Protein AF-A0A928EEC7-F1 (afdb_monomer_lite)

Secondary structure (DSSP, 8-state):
--HHHHHHHHHHHHHHHHHHHHHHHHHTT--TTTTTHHHHTTSS--TT-EEEEEE--BPPSS----TT---------HHHHHHHHHHTT-EEEEE-TT-TGGGSS-EEEEETTEEEEEEEE-TT--HHHHHHHHHHHHTTT-SEEEEEES-GGGGTT--S-SEEEE--SSS--S-SB-TTSPEEEEPPBTT-EEEEEE-TT--EEEEEES--

Structure (mmCIF, N/CA/C/O backbone):
data_AF-A0A928EEC7-F1
#
_entry.id   AF-A0A928EEC7-F1
#
loop_
_atom_site.group_PDB
_atom_site.id
_atom_site.type_symbol
_atom_site.label_atom_id
_atom_site.label_alt_id
_atom_site.label_comp_id
_atom_site.label_asym_id
_atom_site.label_entity_id
_atom_site.label_seq_id
_atom_site.pdbx_PDB_ins_code
_atom_site.Cartn_x
_atom_site.Cartn_y
_atom_site.Cartn_z
_atom_site.occupancy
_atom_site.B_iso_or_equiv
_atom_site.auth_seq_id
_atom_site.auth_comp_id
_atom_site.auth_asym_id
_atom_site.auth_atom_id
_atom_site.pdbx_PDB_model_num
ATOM 1 N N . MET A 1 1 ? -18.275 50.044 33.103 1.00 56.88 1 MET A N 1
ATOM 2 C CA . MET A 1 1 ? -18.357 48.596 32.795 1.00 56.88 1 MET A CA 1
ATOM 3 C C . MET A 1 1 ? -18.051 47.824 34.069 1.00 56.88 1 MET A C 1
ATOM 5 O O . MET A 1 1 ? -17.033 48.114 34.681 1.00 56.88 1 MET A O 1
ATOM 9 N N . SER A 1 2 ? -18.936 46.926 34.518 1.00 72.75 2 SER A N 1
ATOM 10 C CA . SER A 1 2 ? -18.685 46.106 35.714 1.00 72.75 2 SER A CA 1
A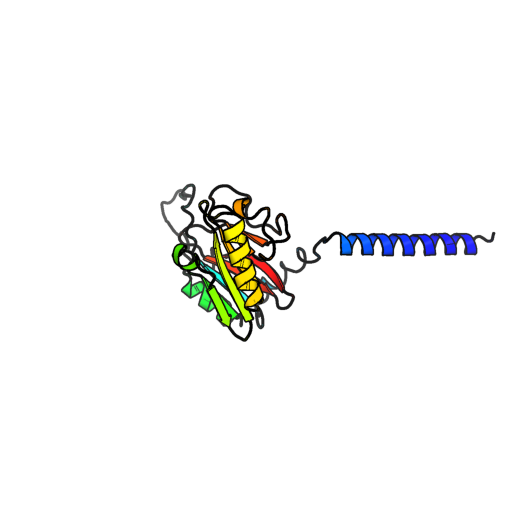TOM 11 C C . SER A 1 2 ? -17.645 45.020 35.415 1.00 72.75 2 SER A C 1
ATOM 13 O O . SER A 1 2 ? -17.548 44.547 34.281 1.00 72.75 2 SER A O 1
ATOM 15 N N . ARG A 1 3 ? -16.862 44.627 36.428 1.00 72.50 3 ARG A N 1
ATOM 16 C CA . ARG A 1 3 ? -15.811 43.594 36.326 1.00 72.50 3 ARG A CA 1
ATOM 17 C C . ARG A 1 3 ? -16.324 42.275 35.726 1.00 72.50 3 ARG A C 1
ATOM 19 O O . ARG A 1 3 ? -15.617 41.642 34.953 1.00 72.50 3 ARG A O 1
ATOM 26 N N . GLU A 1 4 ? -17.577 41.923 35.999 1.00 75.00 4 GLU A N 1
ATOM 27 C CA . GLU A 1 4 ? -18.255 40.737 35.456 1.00 75.00 4 GLU A CA 1
ATOM 28 C C . GLU A 1 4 ? -18.444 40.799 33.937 1.00 75.00 4 GLU A C 1
ATOM 30 O O . GLU A 1 4 ? -18.257 39.802 33.247 1.00 75.00 4 GLU A O 1
ATOM 35 N N . ARG A 1 5 ? -18.748 41.980 33.384 1.00 71.62 5 ARG A N 1
ATOM 36 C CA . ARG A 1 5 ? -18.904 42.155 31.931 1.00 71.62 5 ARG A CA 1
ATOM 37 C C . ARG A 1 5 ? -17.568 42.039 31.204 1.00 71.62 5 ARG A C 1
ATOM 39 O O . ARG A 1 5 ? -17.530 41.534 30.092 1.00 71.62 5 ARG A O 1
ATOM 46 N N . ILE A 1 6 ? -16.479 42.474 31.840 1.00 81.38 6 ILE A N 1
ATOM 47 C CA . ILE A 1 6 ? -15.122 42.336 31.295 1.00 81.38 6 ILE A CA 1
ATOM 48 C C . ILE A 1 6 ? -14.710 40.858 31.288 1.00 81.38 6 ILE A C 1
ATOM 50 O O . ILE A 1 6 ? -14.234 40.367 30.269 1.00 81.38 6 ILE A O 1
ATOM 54 N N . ALA A 1 7 ? -14.963 40.129 32.381 1.00 80.50 7 ALA A N 1
ATOM 55 C CA . ALA A 1 7 ? -14.685 38.695 32.457 1.00 80.50 7 ALA A CA 1
ATOM 56 C C . ALA A 1 7 ? -15.479 37.891 31.414 1.00 80.50 7 ALA A C 1
ATOM 58 O O . ALA A 1 7 ? -14.914 37.021 30.755 1.00 80.50 7 ALA A O 1
ATOM 59 N N . LEU A 1 8 ? -16.758 38.227 31.211 1.00 84.56 8 LEU A N 1
ATOM 60 C CA . LEU A 1 8 ? -17.607 37.577 30.212 1.00 84.56 8 LEU A CA 1
ATOM 61 C C . LEU A 1 8 ? -17.073 37.776 28.783 1.00 84.56 8 LEU A C 1
ATOM 63 O O . LEU A 1 8 ? -17.030 36.830 28.001 1.00 84.56 8 LEU A O 1
ATOM 67 N N . VAL A 1 9 ? -16.631 38.995 28.454 1.00 86.94 9 VAL A N 1
ATOM 68 C CA . VAL A 1 9 ? -16.067 39.313 27.131 1.00 86.94 9 VAL A CA 1
ATOM 69 C C . VAL A 1 9 ? -14.752 38.570 26.898 1.00 86.94 9 VAL A C 1
ATOM 71 O O . VAL A 1 9 ? -14.553 38.017 25.819 1.00 86.94 9 VAL A O 1
ATOM 74 N N . ILE A 1 10 ? -13.881 38.499 27.909 1.00 85.88 10 ILE A N 1
ATOM 75 C CA . ILE A 1 10 ? -12.613 37.759 27.818 1.00 85.88 10 ILE A CA 1
ATOM 76 C C . ILE A 1 10 ? -12.877 36.258 27.646 1.00 85.88 10 ILE A C 1
ATOM 78 O O . ILE A 1 10 ? -12.268 35.623 26.791 1.00 85.88 10 ILE A O 1
ATOM 82 N N . PHE A 1 11 ? -13.815 35.692 28.407 1.00 86.81 11 PHE A N 1
ATOM 83 C CA . PHE A 1 11 ? -14.164 34.275 28.313 1.00 86.81 11 PHE A CA 1
ATOM 84 C C . PHE A 1 11 ? -14.741 33.909 26.938 1.00 86.81 11 PHE A C 1
ATOM 86 O O . PHE A 1 11 ? -14.315 32.928 26.329 1.00 86.81 11 PHE A O 1
ATOM 93 N N . ALA A 1 12 ? -15.646 34.736 26.405 1.00 87.00 12 ALA A N 1
ATOM 94 C CA . ALA A 1 12 ? -16.192 34.548 25.064 1.00 87.00 12 ALA A CA 1
ATOM 95 C C . ALA A 1 12 ? -15.103 34.658 23.981 1.00 87.00 12 ALA A C 1
ATOM 97 O O . ALA A 1 12 ? -15.070 33.840 23.064 1.00 87.00 12 ALA A O 1
ATOM 98 N N . ALA A 1 13 ? -14.173 35.611 24.114 1.00 86.50 13 ALA A N 1
ATOM 99 C CA . ALA A 1 13 ? -13.039 35.739 23.201 1.00 86.50 13 ALA A CA 1
ATOM 100 C C . ALA A 1 13 ? -12.118 34.506 23.246 1.00 86.50 13 ALA A C 1
ATOM 102 O O . ALA A 1 13 ? -11.704 34.020 22.195 1.00 86.50 13 ALA A O 1
ATOM 103 N N . CYS A 1 14 ? -11.855 33.948 24.433 1.00 86.38 14 CYS A N 1
ATOM 104 C CA . CYS A 1 14 ? -11.084 32.711 24.574 1.00 86.38 14 CYS A CA 1
ATOM 105 C C . CYS A 1 14 ? -11.770 31.519 23.895 1.00 86.38 14 CYS A C 1
ATOM 107 O O . CYS A 1 14 ? -11.098 30.766 23.197 1.00 86.38 14 CYS A O 1
ATOM 109 N N . ILE A 1 15 ? -13.093 31.367 24.039 1.00 88.75 15 ILE A N 1
ATOM 110 C CA . ILE A 1 15 ? -13.844 30.295 23.363 1.00 88.75 15 ILE A CA 1
ATOM 111 C C . ILE A 1 15 ? -13.745 30.444 21.845 1.00 88.75 15 ILE A C 1
ATOM 113 O O . ILE A 1 15 ? -13.465 29.469 21.155 1.00 88.75 15 ILE A O 1
ATOM 117 N N . VAL A 1 16 ? -13.930 31.657 21.318 1.00 88.62 16 VAL A N 1
ATOM 118 C CA . VAL A 1 16 ? -13.842 31.904 19.872 1.00 88.62 16 VAL A CA 1
ATOM 119 C C . VAL A 1 16 ? -12.432 31.621 19.354 1.00 88.62 16 VAL A C 1
ATOM 121 O O . VAL A 1 16 ? -12.291 30.967 18.323 1.00 88.62 16 VAL A O 1
ATOM 124 N N . LEU A 1 17 ? -11.385 32.028 20.077 1.00 85.75 17 LEU A N 1
ATOM 125 C CA . LEU A 1 17 ? -10.000 31.702 19.718 1.00 85.75 17 LEU A CA 1
ATOM 126 C C . LEU A 1 17 ? -9.736 30.193 19.749 1.00 85.75 17 LEU A C 1
ATOM 128 O O . LEU A 1 17 ? -9.078 29.675 18.850 1.00 85.75 17 LEU A O 1
ATOM 132 N N . MET A 1 18 ? -10.286 29.482 20.735 1.00 83.12 18 MET A N 1
ATOM 133 C CA . MET A 1 18 ? -10.142 28.032 20.851 1.00 83.12 18 MET A CA 1
ATOM 134 C C . MET A 1 18 ? -10.864 27.305 19.710 1.00 83.12 18 MET A C 1
ATOM 136 O O . MET A 1 18 ? -10.274 26.443 19.069 1.00 83.12 18 MET A O 1
ATOM 140 N N . LEU A 1 19 ? -12.100 27.703 19.390 1.00 82.81 19 LEU A N 1
ATOM 141 C CA . LEU A 1 19 ? -12.874 27.145 18.276 1.00 82.81 19 LEU A CA 1
ATOM 142 C C . LEU A 1 19 ? -12.237 27.455 16.918 1.00 82.81 19 LEU A C 1
ATOM 144 O O . LEU A 1 19 ? -12.223 26.595 16.043 1.00 82.81 19 LEU A O 1
ATOM 148 N N . THR A 1 20 ? -11.669 28.650 16.747 1.00 80.12 20 THR A N 1
ATOM 149 C CA . THR A 1 20 ? -10.961 29.026 15.513 1.00 80.12 20 THR A CA 1
ATOM 150 C C . THR A 1 20 ? -9.652 28.250 15.382 1.00 80.12 20 THR A C 1
ATOM 152 O O . THR A 1 20 ? -9.345 27.756 14.303 1.00 80.12 20 THR A O 1
ATOM 155 N N . GLY A 1 21 ? -8.911 28.074 16.482 1.00 72.50 21 GLY A N 1
ATOM 156 C CA . GLY A 1 21 ? -7.716 27.232 16.521 1.00 72.50 21 GLY A CA 1
ATOM 157 C C . GLY A 1 21 ? -8.025 25.776 16.179 1.00 72.50 21 GLY A C 1
ATOM 158 O O . GLY A 1 21 ? -7.340 25.200 15.343 1.00 72.50 21 GLY A O 1
ATOM 159 N N . ILE A 1 22 ? -9.095 25.209 16.746 1.00 72.69 22 ILE A N 1
ATOM 160 C CA . ILE A 1 22 ? -9.564 23.851 16.426 1.00 72.69 22 ILE A CA 1
ATOM 161 C C . ILE A 1 22 ? -10.022 23.761 14.965 1.00 72.69 22 ILE A C 1
ATOM 163 O O . ILE A 1 22 ? -9.660 22.815 14.278 1.00 72.69 22 ILE A O 1
ATOM 167 N N . GLY A 1 23 ? -10.766 24.747 14.458 1.00 68.62 23 GLY A N 1
ATOM 168 C CA . GLY A 1 23 ? -11.216 24.775 13.064 1.00 68.62 23 GLY A CA 1
ATOM 169 C C . GLY A 1 23 ? -10.054 24.832 12.070 1.00 68.62 23 GLY A C 1
ATOM 170 O O . GLY A 1 23 ? -10.022 24.054 11.122 1.00 68.62 23 GLY A O 1
ATOM 171 N N . VAL A 1 24 ? -9.060 25.690 12.317 1.00 66.50 24 VAL A N 1
ATOM 172 C CA . VAL A 1 24 ? -7.832 25.749 11.505 1.00 66.50 24 VAL A CA 1
ATOM 173 C C . VAL A 1 24 ? -7.030 24.456 11.641 1.00 66.50 24 VAL A C 1
ATOM 175 O O . VAL A 1 24 ? -6.513 23.967 10.647 1.00 66.50 24 VAL A O 1
ATOM 178 N N . TYR A 1 25 ? -6.971 23.863 12.833 1.00 59.34 25 TYR A N 1
ATOM 179 C CA . TYR A 1 25 ? -6.287 22.592 13.073 1.00 59.34 25 TYR A CA 1
ATOM 180 C C . TYR A 1 25 ? -6.941 21.408 12.336 1.00 59.34 25 TYR A C 1
ATOM 182 O O . TYR A 1 25 ? -6.228 20.574 11.783 1.00 59.34 25 TYR A O 1
ATOM 190 N N . LEU A 1 26 ? -8.278 21.368 12.256 1.00 59.25 26 LEU A N 1
ATOM 191 C CA . LEU A 1 26 ? -9.031 20.358 11.501 1.00 59.25 26 LEU A CA 1
ATOM 192 C C . LEU A 1 26 ? -8.917 20.557 9.980 1.00 59.25 26 LEU A C 1
ATOM 194 O O . LEU A 1 26 ? -8.775 19.585 9.247 1.00 59.25 26 LEU A O 1
ATOM 198 N N . VAL A 1 27 ? -8.944 21.806 9.500 1.00 56.38 27 VAL A N 1
ATOM 199 C CA . VAL A 1 27 ? -8.822 22.130 8.063 1.00 56.38 27 VAL A CA 1
ATOM 200 C C . VAL A 1 27 ? -7.379 21.996 7.562 1.00 56.38 27 VAL A C 1
ATOM 202 O O . VAL A 1 27 ? -7.163 21.668 6.400 1.00 56.38 27 VAL A O 1
ATOM 205 N N . ALA A 1 28 ? -6.381 22.194 8.426 1.00 54.53 28 ALA A N 1
ATOM 206 C CA . ALA A 1 28 ? -4.963 22.041 8.095 1.00 54.53 28 ALA A CA 1
ATOM 207 C C . ALA A 1 28 ? -4.489 20.577 8.026 1.00 54.53 28 ALA A C 1
ATOM 209 O O . ALA A 1 28 ? -3.281 20.345 7.958 1.00 54.53 28 ALA A O 1
ATOM 210 N N . GLY A 1 29 ? -5.399 19.594 8.072 1.00 48.84 29 GLY A N 1
ATOM 211 C CA . GLY A 1 29 ? -5.055 18.189 7.850 1.00 48.84 29 GLY A CA 1
ATOM 212 C C . GLY A 1 29 ? -3.983 17.667 8.809 1.00 48.84 29 GLY A C 1
ATOM 213 O O . GLY A 1 29 ? -3.194 16.800 8.442 1.00 48.84 29 GLY A O 1
ATOM 214 N N . HIS A 1 30 ? -3.910 18.194 10.039 1.00 47.47 30 HIS A N 1
ATOM 215 C CA . HIS A 1 30 ? -3.111 17.556 11.082 1.00 47.47 30 HIS A CA 1
ATOM 216 C C . HIS A 1 30 ? -3.845 16.293 11.509 1.00 47.47 30 HIS A C 1
ATOM 218 O O . HIS A 1 30 ? -4.689 16.292 12.404 1.00 47.47 30 HIS A O 1
ATOM 224 N N . SER A 1 31 ? -3.550 15.232 10.766 1.00 47.28 31 SER A N 1
ATOM 225 C CA . SER A 1 31 ? -4.097 13.903 10.930 1.00 47.28 31 SER A CA 1
ATOM 226 C C . SER A 1 31 ? -4.056 13.503 12.408 1.00 47.28 31 SER A C 1
ATOM 228 O O . SER A 1 31 ? -3.002 13.270 13.000 1.00 47.28 31 SER A O 1
ATOM 230 N N . TRP A 1 32 ? -5.240 13.352 13.006 1.00 44.53 32 TRP A N 1
ATOM 231 C CA . TRP A 1 32 ? -5.475 12.681 14.296 1.00 44.53 32 TRP A CA 1
ATOM 232 C C . TRP A 1 32 ? -5.121 11.182 14.250 1.00 44.53 32 TRP A C 1
ATOM 234 O O . TRP A 1 32 ? -5.614 10.371 15.025 1.00 44.53 32 TRP A O 1
ATOM 244 N N . ASN A 1 33 ? -4.262 10.802 13.311 1.00 47.41 33 ASN A N 1
ATOM 245 C CA . ASN A 1 33 ? -4.079 9.449 12.846 1.00 47.41 33 ASN A CA 1
ATOM 246 C C . ASN A 1 33 ? -2.787 8.817 13.374 1.00 47.41 33 ASN A C 1
ATOM 248 O O . ASN A 1 33 ? -2.637 7.599 13.446 1.00 47.41 33 ASN A O 1
ATOM 252 N N . TYR A 1 34 ? -1.842 9.659 13.797 1.00 46.56 34 TYR A N 1
ATOM 253 C CA . TYR A 1 34 ? -0.509 9.208 14.187 1.00 46.56 34 TYR A CA 1
ATOM 254 C C . TYR A 1 34 ? -0.412 8.743 15.649 1.00 46.56 34 TYR A C 1
ATOM 256 O O . TYR A 1 34 ? 0.530 8.042 16.011 1.00 46.56 34 TYR A O 1
ATOM 264 N N . ALA A 1 35 ? -1.374 9.113 16.501 1.00 41.53 35 ALA A N 1
ATOM 265 C CA . ALA A 1 35 ? -1.327 8.807 17.934 1.00 41.53 35 ALA A CA 1
ATOM 266 C C . ALA A 1 35 ? -2.190 7.603 18.357 1.00 41.53 35 ALA A C 1
ATOM 268 O O . ALA A 1 35 ? -1.917 7.019 19.402 1.00 41.53 35 ALA A O 1
ATOM 269 N N . ALA A 1 36 ? -3.192 7.202 17.566 1.00 35.62 36 ALA A N 1
ATOM 270 C CA . ALA A 1 36 ? -4.061 6.065 17.900 1.00 35.62 36 ALA A CA 1
ATOM 271 C C . ALA A 1 36 ? -3.522 4.710 17.391 1.00 35.62 36 ALA A C 1
ATOM 273 O O . ALA A 1 36 ? -3.768 3.676 18.006 1.00 35.62 36 ALA A O 1
ATOM 274 N N . THR A 1 37 ? -2.723 4.707 16.319 1.00 46.31 37 THR A N 1
ATOM 275 C CA . THR A 1 37 ? -2.282 3.483 15.615 1.00 46.31 37 THR A CA 1
ATOM 276 C C . THR A 1 37 ? -1.244 2.637 16.375 1.00 46.31 37 THR A C 1
ATOM 278 O O . THR A 1 37 ? -1.036 1.477 16.041 1.00 46.31 37 THR A O 1
ATOM 281 N N . ASN A 1 38 ? -0.612 3.162 17.432 1.00 40.28 38 ASN A N 1
ATOM 282 C CA . ASN A 1 38 ? 0.384 2.414 18.220 1.00 40.28 38 ASN A CA 1
ATOM 283 C C . ASN A 1 38 ? -0.196 1.592 19.389 1.00 40.28 38 ASN A C 1
ATOM 285 O O . ASN A 1 38 ? 0.577 0.929 20.078 1.00 40.28 38 ASN A O 1
ATOM 289 N N . ILE A 1 39 ? -1.511 1.639 19.649 1.00 41.91 39 ILE A N 1
ATOM 290 C CA . ILE A 1 39 ? -2.119 0.924 20.790 1.00 41.91 39 ILE A CA 1
ATOM 291 C C . ILE A 1 39 ? -2.930 -0.311 20.376 1.00 41.91 39 ILE A C 1
ATOM 293 O O . ILE A 1 39 ? -2.967 -1.258 21.153 1.00 41.91 39 ILE A O 1
ATOM 297 N N . ASP A 1 40 ? -3.507 -0.366 19.174 1.00 44.38 40 ASP A N 1
ATOM 298 C CA . ASP A 1 40 ? -4.429 -1.467 18.834 1.00 44.38 40 ASP A CA 1
ATOM 299 C C . ASP A 1 40 ? -3.730 -2.747 18.330 1.00 44.38 40 ASP A C 1
ATOM 301 O O . ASP A 1 40 ? -4.154 -3.871 18.587 1.00 44.38 40 ASP A O 1
ATOM 305 N N . ASP A 1 41 ? -2.565 -2.603 17.698 1.00 49.19 41 ASP A N 1
ATOM 306 C CA . ASP A 1 41 ? -1.805 -3.713 17.099 1.00 49.19 41 ASP A CA 1
ATOM 307 C C . ASP A 1 41 ? -1.121 -4.630 18.149 1.00 49.19 41 ASP A C 1
ATOM 309 O O . ASP A 1 41 ? -0.558 -5.679 17.820 1.00 49.19 41 ASP A O 1
ATOM 313 N N . ALA A 1 42 ? -1.164 -4.240 19.431 1.00 46.97 42 ALA A N 1
ATOM 314 C CA . ALA A 1 42 ? -0.582 -4.978 20.552 1.00 46.97 42 ALA A CA 1
ATOM 315 C C . ALA A 1 42 ? -1.574 -5.927 21.261 1.00 46.97 42 ALA A C 1
ATOM 317 O O . ALA A 1 42 ? -1.131 -6.725 22.090 1.00 46.97 42 ALA A O 1
ATOM 318 N N . THR A 1 43 ? -2.881 -5.866 20.959 1.00 48.78 43 THR A N 1
ATOM 319 C CA . THR A 1 43 ? -3.927 -6.467 21.819 1.00 48.78 43 THR A CA 1
ATOM 320 C C . THR A 1 43 ? -4.809 -7.566 21.216 1.00 48.78 43 THR A C 1
ATOM 322 O O . THR A 1 43 ? -5.552 -8.184 21.969 1.00 48.78 43 THR A O 1
ATOM 325 N N . GLY A 1 44 ? -4.623 -7.961 19.952 1.00 59.47 44 GLY A N 1
ATOM 326 C CA . GLY A 1 44 ? -4.908 -9.352 19.554 1.00 59.47 44 GLY A CA 1
ATOM 327 C C . GLY A 1 44 ? -6.260 -9.682 18.913 1.00 59.47 44 GLY A C 1
ATOM 328 O O . GLY A 1 44 ? -6.582 -10.864 18.848 1.00 59.47 44 GLY A O 1
ATOM 329 N N . GLU A 1 45 ? -6.988 -8.713 18.365 1.00 67.12 45 GLU A N 1
ATOM 330 C CA . GLU A 1 45 ? -8.170 -8.963 17.525 1.00 67.12 45 GLU A CA 1
ATOM 331 C C . GLU A 1 45 ? -8.163 -7.938 16.380 1.00 67.12 45 GLU A C 1
ATOM 333 O O . GLU A 1 45 ? -7.974 -6.746 16.608 1.00 67.12 45 GLU A O 1
ATOM 338 N N . MET A 1 46 ? -8.220 -8.414 15.139 1.00 76.00 46 MET A N 1
ATOM 339 C CA . MET A 1 46 ? -8.101 -7.629 13.904 1.00 76.00 46 MET A CA 1
ATOM 340 C C . MET A 1 46 ? -9.314 -7.856 12.994 1.00 76.00 46 MET A C 1
ATOM 342 O O . MET A 1 46 ? -9.199 -7.749 11.772 1.00 76.00 46 MET A O 1
ATOM 346 N N . ASP A 1 47 ? -10.470 -8.180 13.568 1.00 77.38 47 ASP A N 1
ATOM 347 C CA . ASP A 1 47 ? -11.712 -8.258 12.806 1.00 77.38 47 ASP A CA 1
ATOM 348 C C . ASP A 1 47 ? -11.990 -6.921 12.102 1.00 77.38 47 ASP A C 1
ATOM 350 O O . ASP A 1 47 ? -11.678 -5.844 12.614 1.00 77.38 47 ASP A O 1
ATOM 354 N N . ASP A 1 48 ? -12.505 -7.003 10.878 1.00 80.25 48 ASP A N 1
ATOM 355 C CA . ASP A 1 48 ? -12.746 -5.886 9.954 1.00 80.25 48 ASP A CA 1
ATOM 356 C C . ASP A 1 48 ? -11.500 -5.154 9.417 1.00 80.25 48 ASP A C 1
ATOM 358 O O . ASP A 1 48 ? -11.616 -4.393 8.448 1.00 80.25 48 ASP A O 1
ATOM 362 N N . TYR A 1 49 ? -10.297 -5.423 9.937 1.00 83.19 49 TYR A N 1
ATOM 363 C CA . TYR A 1 49 ? -9.060 -4.874 9.379 1.00 83.19 49 TYR A CA 1
ATOM 364 C C . TYR A 1 49 ? -8.729 -5.496 8.025 1.00 83.19 49 TYR A C 1
ATOM 366 O O . TYR A 1 49 ? -8.786 -6.715 7.837 1.00 83.19 49 TYR A O 1
ATOM 374 N N . LYS A 1 50 ? -8.279 -4.656 7.088 1.00 88.06 50 LYS A N 1
ATOM 375 C CA . LYS A 1 50 ? -7.742 -5.111 5.801 1.00 88.06 50 LYS A CA 1
ATOM 376 C C . LYS A 1 50 ? -6.221 -5.070 5.858 1.00 88.06 50 LYS A C 1
ATOM 378 O O . LYS A 1 50 ? -5.632 -4.041 6.175 1.00 88.06 50 LYS A O 1
ATOM 383 N N . VAL A 1 51 ? -5.564 -6.185 5.557 1.00 86.56 51 VAL A N 1
ATOM 384 C CA . VAL A 1 51 ? -4.100 -6.290 5.593 1.00 86.56 51 VAL A CA 1
ATOM 385 C C . VAL A 1 51 ? -3.579 -6.659 4.218 1.00 86.56 51 VAL A C 1
ATOM 387 O O . VAL A 1 51 ? -3.898 -7.715 3.684 1.00 86.56 51 VAL A O 1
ATOM 390 N N . ILE A 1 52 ? -2.732 -5.813 3.650 1.00 89.50 52 ILE A N 1
ATOM 391 C CA . ILE A 1 52 ? -2.031 -6.068 2.397 1.00 89.50 52 ILE A CA 1
ATOM 392 C C . ILE A 1 52 ? -0.626 -6.569 2.732 1.00 89.50 52 ILE A C 1
ATOM 394 O O . ILE A 1 52 ? 0.158 -5.870 3.377 1.00 89.50 52 ILE A O 1
ATOM 398 N N . LEU A 1 53 ? -0.308 -7.785 2.296 1.00 90.19 53 LEU A N 1
ATOM 399 C CA . LEU A 1 53 ? 0.988 -8.427 2.487 1.00 90.19 53 LEU A CA 1
ATOM 400 C C . LEU A 1 53 ? 1.731 -8.556 1.164 1.00 90.19 53 LEU A C 1
ATOM 402 O O . LEU A 1 53 ? 1.150 -8.950 0.154 1.00 90.19 53 LEU A O 1
ATOM 406 N N . PHE A 1 54 ? 3.031 -8.285 1.192 1.00 88.06 54 PHE A N 1
ATOM 407 C CA . PHE A 1 54 ? 3.914 -8.501 0.050 1.00 88.06 54 PHE A CA 1
ATOM 408 C C . PHE A 1 54 ? 5.336 -8.821 0.500 1.00 88.06 54 PHE A C 1
ATOM 410 O O . PHE A 1 54 ? 5.783 -8.414 1.580 1.00 88.06 54 PHE A O 1
ATOM 417 N N . GLU A 1 55 ? 6.046 -9.578 -0.329 1.00 86.38 55 GLU A N 1
ATOM 418 C CA . GLU A 1 55 ? 7.427 -9.959 -0.057 1.00 86.38 55 GLU A CA 1
ATOM 419 C C . GLU A 1 55 ? 8.390 -8.807 -0.343 1.00 86.38 55 GLU A C 1
ATOM 421 O O . GLU A 1 55 ? 8.166 -7.955 -1.207 1.00 86.38 55 GLU A O 1
ATOM 426 N N . GLY A 1 56 ? 9.491 -8.770 0.395 1.00 83.94 56 GLY A N 1
ATOM 427 C CA . GLY A 1 56 ? 10.571 -7.852 0.096 1.00 83.94 56 GLY A CA 1
ATOM 428 C C . GLY A 1 56 ? 11.346 -8.277 -1.133 1.00 83.94 56 GLY A C 1
ATOM 429 O O . GLY A 1 56 ? 11.812 -9.409 -1.222 1.00 83.94 56 GLY A O 1
ATOM 430 N N . THR A 1 57 ? 11.521 -7.348 -2.067 1.00 82.06 57 THR A N 1
ATOM 431 C CA . THR A 1 57 ? 12.380 -7.544 -3.241 1.00 82.06 57 THR A CA 1
ATOM 432 C C . THR A 1 57 ? 13.608 -6.639 -3.219 1.00 82.06 57 THR A C 1
ATOM 434 O O . THR A 1 57 ? 14.406 -6.679 -4.154 1.00 82.06 57 THR A O 1
ATOM 437 N N . ALA A 1 58 ? 13.768 -5.782 -2.204 1.00 77.69 58 ALA A N 1
ATOM 438 C CA . ALA A 1 58 ? 14.924 -4.900 -2.126 1.00 77.69 58 ALA A CA 1
ATOM 439 C C . ALA A 1 58 ? 16.186 -5.712 -1.805 1.00 77.69 58 ALA A C 1
ATOM 441 O O . ALA A 1 58 ? 16.194 -6.580 -0.928 1.00 77.69 58 ALA A O 1
ATOM 442 N N . ILE A 1 59 ? 17.271 -5.432 -2.522 1.00 73.56 59 ILE A N 1
ATOM 443 C CA . ILE A 1 59 ? 18.559 -6.070 -2.256 1.00 73.56 59 ILE A CA 1
ATOM 444 C C . ILE A 1 59 ? 19.103 -5.482 -0.943 1.00 73.56 59 ILE A C 1
ATOM 446 O O . ILE A 1 59 ? 19.219 -4.256 -0.855 1.00 73.56 59 ILE A O 1
ATOM 450 N N . PRO A 1 60 ? 19.446 -6.307 0.065 1.00 63.19 60 PRO A N 1
ATOM 451 C CA . PRO A 1 60 ? 19.949 -5.812 1.342 1.00 63.19 60 PRO A CA 1
ATOM 452 C C . PRO A 1 60 ? 21.224 -4.988 1.138 1.00 63.19 60 PRO A C 1
ATOM 454 O O . PRO A 1 60 ? 22.222 -5.471 0.592 1.00 63.19 60 PRO A O 1
ATOM 457 N N . GLN A 1 61 ? 21.197 -3.727 1.573 1.00 54.03 61 GLN A N 1
ATOM 458 C CA . GLN A 1 61 ? 22.369 -2.857 1.545 1.00 54.03 61 GLN A CA 1
ATOM 459 C C . GLN A 1 61 ? 23.180 -3.101 2.821 1.00 54.03 61 GLN A C 1
ATOM 461 O O . GLN A 1 61 ? 22.893 -2.565 3.885 1.00 54.03 61 GLN A O 1
ATOM 466 N N . SER A 1 62 ? 24.223 -3.918 2.680 1.00 50.78 62 SER A N 1
ATOM 467 C CA . SER A 1 62 ? 25.144 -4.393 3.720 1.00 50.78 62 SER A CA 1
ATOM 468 C C . SER A 1 62 ? 24.581 -5.471 4.652 1.00 50.78 62 SER A C 1
ATOM 470 O O . SER A 1 62 ? 23.674 -5.275 5.455 1.00 50.78 62 SER A O 1
ATOM 472 N N . SER A 1 63 ? 25.198 -6.644 4.553 1.00 43.78 63 SER A N 1
ATOM 473 C CA . SER A 1 63 ? 25.088 -7.737 5.503 1.00 43.78 63 SER A CA 1
ATOM 474 C C . SER A 1 63 ? 25.447 -7.236 6.904 1.00 43.78 63 SER A C 1
ATOM 476 O O . SER A 1 63 ? 26.616 -6.954 7.171 1.00 43.78 63 SER A O 1
ATOM 478 N N . GLN A 1 64 ? 24.487 -7.174 7.828 1.00 43.06 64 GLN A N 1
ATOM 479 C CA . GLN A 1 64 ? 24.837 -7.240 9.245 1.00 43.06 64 GLN A CA 1
ATOM 480 C C . GLN A 1 64 ? 25.334 -8.660 9.520 1.00 43.06 64 GLN A C 1
ATOM 482 O O . GLN A 1 64 ? 24.558 -9.582 9.760 1.00 43.06 64 GLN A O 1
ATOM 487 N N . VAL A 1 65 ? 26.646 -8.838 9.375 1.00 42.88 65 VAL A N 1
ATOM 488 C CA . VAL A 1 65 ? 27.363 -10.023 9.833 1.00 42.88 65 VAL A CA 1
ATOM 489 C C . VAL A 1 65 ? 27.506 -9.867 11.339 1.00 42.88 65 VAL A C 1
ATOM 491 O O . VAL A 1 65 ? 28.198 -8.970 11.817 1.00 42.88 65 VAL A O 1
ATOM 494 N N . ASP A 1 66 ? 26.811 -10.708 12.088 1.00 44.94 66 ASP A N 1
ATOM 495 C CA . ASP A 1 66 ? 27.082 -10.905 13.498 1.00 44.94 66 ASP A CA 1
ATOM 496 C C . ASP A 1 66 ? 28.407 -11.670 13.665 1.00 44.94 66 ASP A C 1
ATOM 498 O O . ASP A 1 66 ? 28.733 -12.578 12.897 1.00 44.94 66 ASP A O 1
ATOM 502 N N . ASP A 1 67 ? 29.177 -11.309 14.696 1.00 50.00 67 ASP A N 1
ATOM 503 C CA . ASP A 1 67 ? 30.549 -11.766 15.004 1.00 50.00 67 ASP A CA 1
ATOM 504 C C . ASP A 1 67 ? 30.675 -13.290 15.286 1.00 50.00 67 ASP A C 1
ATOM 506 O O . ASP A 1 67 ? 31.679 -13.777 15.798 1.00 50.00 67 ASP A O 1
ATOM 510 N N . LYS A 1 68 ? 29.639 -14.083 14.977 1.00 50.03 68 LYS A N 1
ATOM 511 C CA . LYS A 1 68 ? 29.570 -15.538 15.197 1.00 50.03 68 LYS A CA 1
ATOM 512 C C . LYS A 1 68 ? 29.126 -16.353 13.979 1.00 50.03 68 LYS A C 1
ATOM 514 O O . LYS A 1 68 ? 28.911 -17.556 14.117 1.00 50.03 68 LYS A O 1
ATOM 519 N N . GLY A 1 69 ? 29.008 -15.747 12.794 1.00 43.09 69 GLY A N 1
ATOM 520 C CA . GLY A 1 69 ? 28.805 -16.487 11.541 1.00 43.09 69 GLY A CA 1
ATOM 521 C C . GLY A 1 69 ? 27.509 -17.306 11.475 1.00 43.09 69 GLY A C 1
ATOM 522 O O . GLY A 1 69 ? 27.423 -18.244 10.680 1.00 43.09 69 GLY A O 1
ATOM 523 N N . ASN A 1 70 ? 26.499 -16.971 12.283 1.00 39.31 70 ASN A N 1
ATOM 524 C CA . ASN A 1 70 ? 25.207 -17.640 12.248 1.00 39.31 70 ASN A CA 1
ATOM 525 C C . ASN A 1 70 ? 24.172 -16.713 11.613 1.00 39.31 70 ASN A C 1
ATOM 527 O O . ASN A 1 70 ? 23.525 -15.921 12.291 1.00 39.31 70 ASN A O 1
ATOM 531 N N . ARG A 1 71 ? 23.963 -16.865 10.300 1.00 44.88 71 ARG A N 1
ATOM 532 C CA . ARG A 1 71 ? 22.823 -16.261 9.598 1.00 44.88 71 ARG A CA 1
ATOM 533 C C . ARG A 1 71 ? 21.513 -16.836 10.146 1.00 44.88 71 ARG A C 1
ATOM 535 O O . ARG A 1 71 ? 20.910 -17.712 9.536 1.00 44.88 71 ARG A O 1
ATOM 542 N N . LYS A 1 72 ? 21.014 -16.290 11.252 1.00 43.34 72 LYS A N 1
ATOM 543 C CA . LYS A 1 72 ? 19.576 -16.257 11.526 1.00 43.34 72 LYS A CA 1
ATOM 544 C C . LYS A 1 72 ? 19.040 -14.892 11.115 1.00 43.34 72 LYS A C 1
ATOM 546 O O . LYS A 1 72 ? 18.528 -14.133 11.930 1.00 43.34 72 LYS A O 1
ATOM 551 N N . ALA A 1 73 ? 19.093 -14.618 9.810 1.00 48.53 73 ALA A N 1
ATOM 552 C CA . ALA A 1 73 ? 18.024 -13.826 9.222 1.00 48.53 73 ALA A CA 1
ATOM 553 C C . ALA A 1 73 ? 16.755 -14.633 9.505 1.00 48.53 73 ALA A C 1
ATOM 555 O O . ALA A 1 73 ? 16.591 -15.737 8.986 1.00 48.53 73 ALA A O 1
ATOM 556 N N . ARG A 1 74 ? 15.933 -14.178 10.452 1.00 50.72 74 ARG A N 1
ATOM 557 C CA . ARG A 1 74 ? 14.658 -14.826 10.746 1.00 50.72 74 ARG A CA 1
ATOM 558 C C . ARG A 1 74 ? 13.754 -14.529 9.556 1.00 50.72 74 ARG A C 1
ATOM 560 O O . ARG A 1 74 ? 13.034 -13.541 9.557 1.00 50.72 74 ARG A O 1
ATOM 567 N N . THR A 1 75 ? 13.899 -15.331 8.504 1.00 58.44 75 THR A N 1
ATOM 568 C CA . THR A 1 75 ? 13.118 -15.218 7.280 1.00 58.44 75 THR A CA 1
ATOM 569 C C . THR A 1 75 ? 11.670 -15.458 7.653 1.00 58.44 75 THR A C 1
ATOM 571 O O . THR A 1 75 ? 11.291 -16.565 8.038 1.00 58.44 75 THR A O 1
ATOM 574 N N . VAL A 1 76 ? 10.877 -14.396 7.608 1.00 67.50 76 VAL A N 1
ATOM 575 C CA . VAL A 1 76 ? 9.433 -14.508 7.754 1.00 67.50 76 VAL A CA 1
ATOM 576 C C . VAL A 1 76 ? 8.915 -14.892 6.383 1.00 67.50 76 VAL A C 1
ATOM 578 O O . VAL A 1 76 ? 9.076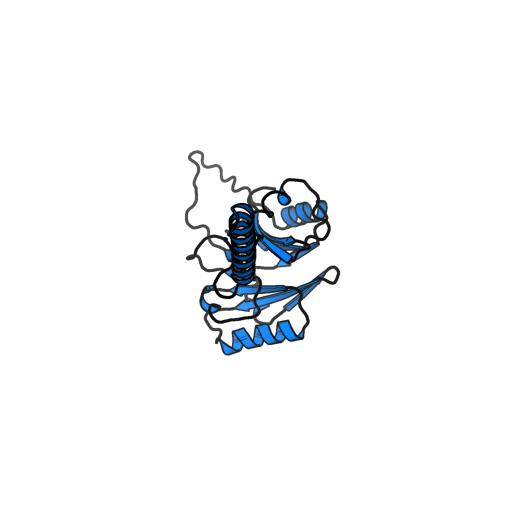 -14.134 5.432 1.00 67.50 76 VAL A O 1
ATOM 581 N N . SER A 1 77 ? 8.341 -16.086 6.262 1.00 80.62 77 SER A N 1
ATOM 582 C CA . SER A 1 77 ? 7.672 -16.458 5.022 1.00 80.62 77 SER A CA 1
ATOM 583 C C . SER A 1 77 ? 6.358 -15.691 4.903 1.00 80.62 77 SER A C 1
ATOM 585 O O . SER A 1 77 ? 5.655 -15.480 5.898 1.00 80.62 77 SER A O 1
ATOM 587 N N . LEU A 1 78 ? 5.995 -15.320 3.676 1.00 82.62 78 LEU A N 1
ATOM 588 C CA . LEU A 1 78 ? 4.699 -14.714 3.389 1.00 82.62 78 LEU A CA 1
ATOM 589 C C . LEU A 1 78 ? 3.551 -15.594 3.897 1.00 82.62 78 LEU A C 1
ATOM 591 O O . LEU A 1 78 ? 2.613 -15.093 4.504 1.00 82.62 78 LEU A O 1
ATOM 595 N N . ALA A 1 79 ? 3.676 -16.916 3.752 1.00 82.69 79 ALA A N 1
ATOM 596 C CA . ALA A 1 79 ? 2.712 -17.881 4.274 1.00 82.69 79 ALA A CA 1
ATOM 597 C C . ALA A 1 79 ? 2.516 -17.770 5.796 1.00 82.69 79 ALA A C 1
ATOM 599 O O . ALA A 1 79 ? 1.380 -17.757 6.264 1.00 82.69 79 ALA A O 1
ATOM 600 N N . ALA A 1 80 ? 3.599 -17.647 6.570 1.00 82.69 80 ALA A N 1
ATOM 601 C CA . ALA A 1 80 ? 3.498 -17.502 8.018 1.00 82.69 80 ALA A CA 1
ATOM 602 C C . ALA A 1 80 ? 2.856 -16.161 8.405 1.00 82.69 80 ALA A C 1
ATOM 604 O O . ALA A 1 80 ? 2.043 -16.116 9.328 1.00 82.69 80 ALA A O 1
ATOM 605 N N . ALA A 1 81 ? 3.166 -15.084 7.672 1.00 83.88 81 ALA A N 1
ATOM 606 C CA . ALA A 1 81 ? 2.529 -13.789 7.887 1.00 83.88 81 ALA A CA 1
ATOM 607 C C . ALA A 1 81 ? 1.026 -13.858 7.578 1.00 83.88 81 ALA A C 1
ATOM 609 O O . ALA A 1 81 ? 0.221 -13.437 8.403 1.00 83.88 81 ALA A O 1
ATOM 610 N N . ILE A 1 82 ? 0.640 -14.467 6.452 1.00 85.75 82 ILE A N 1
ATOM 611 C CA . ILE A 1 82 ? -0.767 -14.687 6.089 1.00 85.75 82 ILE A CA 1
ATOM 612 C C . ILE A 1 82 ? -1.501 -15.434 7.206 1.00 85.75 82 ILE A C 1
ATOM 614 O O . ILE A 1 82 ? -2.568 -14.983 7.616 1.00 85.75 82 ILE A O 1
ATOM 618 N N . CYS A 1 83 ? -0.942 -16.543 7.707 1.00 84.00 83 CYS A N 1
ATOM 619 C CA . CYS A 1 83 ? -1.554 -17.290 8.809 1.00 84.00 83 CYS A CA 1
ATOM 620 C C . CYS A 1 83 ? -1.717 -16.412 10.051 1.00 84.00 83 CYS A C 1
ATOM 622 O O . CYS A 1 83 ? -2.819 -16.324 10.576 1.00 84.00 83 CYS A O 1
ATOM 624 N N . SER A 1 84 ? -0.668 -15.692 10.460 1.00 83.00 84 SER A N 1
ATOM 625 C CA . SER A 1 84 ? -0.709 -14.854 11.663 1.00 83.00 84 SER A CA 1
ATOM 626 C C . SER A 1 84 ? -1.769 -13.751 11.602 1.00 83.00 84 SER A C 1
ATOM 628 O O . SER A 1 84 ? -2.436 -13.496 12.598 1.00 83.00 84 SER A O 1
ATOM 630 N N . TYR A 1 85 ? -1.949 -13.097 10.450 1.00 84.38 85 TYR A N 1
ATOM 631 C CA . TYR A 1 85 ? -2.970 -12.053 10.303 1.00 84.38 85 TYR A CA 1
ATOM 632 C C . TYR A 1 85 ? -4.382 -12.624 10.192 1.00 84.38 85 TYR A C 1
ATOM 634 O O . TYR A 1 85 ? -5.307 -12.068 10.778 1.00 84.38 85 TYR A O 1
ATOM 642 N N . ARG A 1 86 ? -4.553 -13.753 9.497 1.00 86.81 86 ARG A N 1
ATOM 643 C CA . ARG A 1 86 ? -5.862 -14.414 9.396 1.00 86.81 86 ARG A CA 1
ATOM 644 C C . ARG A 1 86 ? -6.321 -15.016 10.718 1.00 86.81 86 ARG A C 1
ATOM 646 O O . ARG A 1 86 ? -7.503 -14.952 11.017 1.00 86.81 86 ARG A O 1
ATOM 653 N N . GLU A 1 87 ? -5.410 -15.575 11.513 1.00 85.38 87 GLU A N 1
ATOM 654 C CA . GLU A 1 87 ? -5.720 -16.072 12.862 1.00 85.38 87 GLU A CA 1
ATOM 655 C C . GLU A 1 87 ? -6.209 -14.954 13.788 1.00 85.38 87 GLU A C 1
ATOM 657 O O . GLU A 1 87 ? -6.977 -15.221 14.705 1.00 85.38 87 GLU A O 1
ATOM 662 N N . LYS A 1 88 ? -5.804 -13.708 13.521 1.00 84.25 88 LYS A N 1
ATOM 663 C CA . LYS A 1 88 ? -6.290 -12.519 14.225 1.00 84.25 88 LYS A CA 1
ATOM 664 C C . LYS A 1 88 ? -7.612 -11.973 13.670 1.00 84.25 88 LYS A C 1
ATOM 666 O O . LYS A 1 88 ? -8.055 -10.954 14.170 1.00 84.25 88 LYS A O 1
ATOM 671 N N . GLY A 1 89 ? -8.215 -12.589 12.649 1.00 83.44 89 GLY A N 1
ATOM 672 C CA . GLY A 1 89 ? -9.483 -12.133 12.057 1.00 83.44 89 GLY A CA 1
ATOM 673 C C . GLY A 1 89 ? -9.348 -11.143 10.892 1.00 83.44 89 GLY A C 1
ATOM 674 O O . GLY A 1 89 ? -10.351 -10.708 10.341 1.00 83.44 89 GLY A O 1
ATOM 675 N N . ALA A 1 90 ? -8.126 -10.812 10.457 1.00 85.19 90 ALA A N 1
ATOM 676 C CA . ALA A 1 90 ? -7.936 -9.832 9.389 1.00 85.19 90 ALA A CA 1
ATOM 677 C C . ALA A 1 90 ? -8.212 -10.393 7.983 1.00 85.19 90 ALA A C 1
ATOM 679 O O . ALA A 1 90 ? -7.801 -11.511 7.632 1.00 85.19 90 ALA A O 1
ATOM 680 N N . ASP A 1 91 ? -8.763 -9.546 7.114 1.00 87.25 91 ASP A N 1
ATOM 681 C CA . ASP A 1 91 ? -8.873 -9.824 5.686 1.00 87.25 91 ASP A CA 1
ATOM 682 C C . ASP A 1 91 ? -7.554 -9.544 4.979 1.00 87.25 91 ASP A C 1
ATOM 684 O O . ASP A 1 91 ? -7.137 -8.402 4.773 1.00 87.25 91 ASP A O 1
ATOM 688 N N . VAL A 1 92 ? -6.890 -10.620 4.574 1.00 89.06 92 VAL A N 1
ATOM 689 C CA . VAL A 1 92 ? -5.564 -10.534 3.966 1.00 89.06 92 VAL A CA 1
ATOM 690 C C . VAL A 1 92 ? -5.639 -10.498 2.438 1.00 89.06 92 VAL A C 1
ATOM 692 O O . VAL A 1 92 ? -6.060 -11.476 1.805 1.00 89.06 92 VAL A O 1
ATOM 695 N N . PHE A 1 93 ? -5.132 -9.410 1.859 1.00 90.62 93 PHE A N 1
ATOM 696 C CA . PHE A 1 93 ? -4.753 -9.265 0.456 1.00 90.62 93 PHE A CA 1
ATOM 697 C C . PHE A 1 93 ? -3.266 -9.585 0.289 1.00 90.62 93 PHE A C 1
ATOM 699 O O . PHE A 1 93 ? -2.442 -9.195 1.112 1.00 90.62 93 PHE A O 1
ATOM 706 N N . VAL A 1 94 ? -2.908 -10.295 -0.777 1.00 91.25 94 VAL A N 1
ATOM 707 C CA . VAL A 1 94 ? -1.516 -10.662 -1.068 1.00 91.25 94 VAL A CA 1
ATOM 708 C C . VAL A 1 94 ? -1.143 -10.071 -2.416 1.00 91.25 94 VAL A C 1
ATOM 710 O O . VAL A 1 94 ? -1.851 -10.314 -3.393 1.00 91.25 94 VAL A O 1
ATOM 713 N N . LEU A 1 95 ? -0.056 -9.304 -2.459 1.00 90.31 95 LEU A N 1
ATOM 714 C CA . LEU A 1 95 ? 0.510 -8.771 -3.696 1.00 90.31 95 LEU A CA 1
ATOM 715 C C . LEU A 1 95 ? 1.800 -9.512 -4.032 1.00 90.31 95 LEU A C 1
ATOM 717 O O . LEU A 1 95 ? 2.627 -9.763 -3.151 1.00 90.31 95 LEU A O 1
ATOM 721 N N . ASP A 1 96 ? 1.980 -9.821 -5.313 1.00 88.50 96 ASP A N 1
ATOM 722 C CA . ASP A 1 96 ? 3.220 -10.385 -5.832 1.00 88.50 96 ASP A CA 1
ATOM 723 C C . ASP A 1 96 ? 4.174 -9.248 -6.211 1.00 88.50 96 ASP A C 1
ATOM 725 O O . ASP A 1 96 ? 4.300 -8.846 -7.361 1.00 88.50 96 ASP A O 1
ATOM 729 N N . SER A 1 97 ? 4.856 -8.684 -5.220 1.00 82.69 97 SER A N 1
ATOM 730 C CA . SER A 1 97 ? 5.831 -7.607 -5.441 1.00 82.69 97 SER A CA 1
ATOM 731 C C . SER A 1 97 ? 6.989 -7.989 -6.377 1.00 82.69 97 SER A C 1
ATOM 733 O O . SER A 1 97 ? 7.680 -7.089 -6.871 1.00 82.69 97 SER A O 1
ATOM 735 N N . ALA A 1 98 ? 7.225 -9.286 -6.620 1.00 83.19 98 ALA A N 1
ATOM 736 C CA . ALA A 1 98 ? 8.224 -9.760 -7.571 1.00 83.19 98 ALA A CA 1
ATOM 737 C C . ALA A 1 98 ? 7.721 -9.665 -9.019 1.00 83.19 98 ALA A C 1
ATOM 739 O O . ALA A 1 98 ? 8.501 -9.286 -9.899 1.00 83.19 98 ALA A O 1
ATOM 740 N N . ASP A 1 99 ? 6.431 -9.914 -9.260 1.00 88.25 99 ASP A N 1
ATOM 741 C CA . ASP A 1 99 ? 5.780 -9.735 -10.565 1.00 88.25 99 ASP A CA 1
ATOM 742 C C . ASP A 1 99 ? 5.352 -8.280 -10.817 1.00 88.25 99 ASP A C 1
ATOM 744 O O . ASP A 1 99 ? 4.191 -7.956 -11.052 1.00 88.25 99 ASP A O 1
ATOM 748 N N . PHE A 1 100 ? 6.319 -7.364 -10.778 1.00 88.44 100 PHE A N 1
ATOM 749 C CA . PHE A 1 100 ? 6.063 -5.947 -11.039 1.00 88.44 100 PHE A CA 1
ATOM 750 C C . PHE A 1 100 ? 5.430 -5.700 -12.413 1.00 88.44 100 PHE A C 1
AT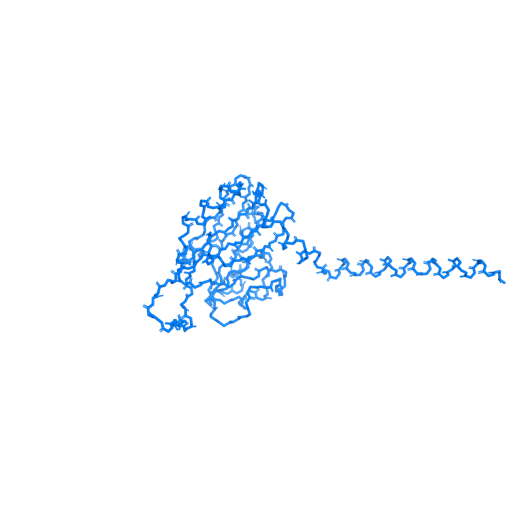OM 752 O O . PHE A 1 100 ? 4.480 -4.935 -12.511 1.00 88.44 100 PHE A O 1
ATOM 759 N N . ALA A 1 101 ? 5.923 -6.374 -13.457 1.00 88.44 101 ALA A N 1
ATOM 760 C CA . ALA A 1 101 ? 5.416 -6.216 -14.819 1.00 88.44 101 ALA A CA 1
ATOM 761 C C . ALA A 1 101 ? 3.967 -6.709 -14.969 1.00 88.44 101 ALA A C 1
ATOM 763 O O . ALA A 1 101 ? 3.223 -6.177 -15.792 1.00 88.44 101 ALA A O 1
ATOM 764 N N . GLY A 1 102 ? 3.535 -7.678 -14.153 1.00 88.81 102 GLY A N 1
ATOM 765 C CA . GLY A 1 102 ? 2.141 -8.108 -14.096 1.00 88.81 102 GLY A CA 1
ATOM 766 C C . GLY A 1 102 ? 1.172 -6.979 -13.733 1.00 88.81 102 GLY A C 1
ATOM 767 O O . GLY A 1 102 ? 0.015 -7.004 -14.160 1.00 88.81 102 GLY A O 1
ATOM 768 N N . TYR A 1 103 ? 1.633 -5.952 -13.014 1.00 91.44 103 TYR A N 1
ATOM 769 C CA . TYR A 1 103 ? 0.819 -4.804 -12.608 1.00 91.44 103 TYR A CA 1
ATOM 770 C C . TYR A 1 103 ? 0.877 -3.611 -13.572 1.00 91.44 103 TYR A C 1
ATOM 772 O O . TYR A 1 103 ? 0.252 -2.592 -13.281 1.00 91.44 103 TYR A O 1
ATOM 780 N N . ASP A 1 104 ? 1.546 -3.728 -14.727 1.00 88.38 104 ASP A N 1
ATOM 781 C CA . ASP A 1 104 ? 1.605 -2.665 -15.754 1.00 88.38 104 ASP A CA 1
ATOM 782 C C . ASP A 1 104 ? 0.195 -2.237 -16.195 1.00 88.38 104 ASP A C 1
ATOM 784 O O . ASP A 1 104 ? -0.102 -1.075 -16.470 1.00 88.38 104 ASP A O 1
ATOM 788 N N . HIS A 1 105 ? -0.732 -3.193 -16.161 1.00 87.62 105 HIS A N 1
ATOM 789 C CA . HIS A 1 105 ? -2.148 -2.941 -16.350 1.00 87.62 105 HIS A CA 1
ATOM 790 C C . HIS A 1 105 ? -2.866 -2.904 -14.997 1.00 87.62 105 HIS A C 1
ATOM 792 O O . HIS A 1 105 ? -2.742 -3.858 -14.227 1.00 87.62 105 HIS A O 1
ATOM 798 N N . PRO A 1 106 ? -3.700 -1.880 -14.722 1.00 89.69 106 PRO A N 1
ATOM 799 C CA . PRO A 1 106 ? -4.405 -1.785 -13.452 1.00 89.69 106 PRO A CA 1
ATOM 800 C C . PRO A 1 106 ? -5.289 -3.003 -13.164 1.00 89.69 106 PRO A C 1
ATOM 802 O O . PRO A 1 106 ? -6.239 -3.313 -13.904 1.00 89.69 106 PRO A O 1
ATOM 805 N N . GLN A 1 107 ? -5.003 -3.659 -12.046 1.00 91.62 107 GLN A N 1
ATOM 806 C CA . GLN A 1 107 ? -5.730 -4.820 -11.551 1.00 91.62 107 GLN A CA 1
ATOM 807 C C . GLN A 1 107 ? -6.605 -4.430 -10.366 1.00 91.62 107 GLN A C 1
ATOM 809 O O . GLN A 1 107 ? -6.292 -3.499 -9.630 1.00 91.62 107 GLN A O 1
ATOM 814 N N . VAL A 1 108 ? -7.719 -5.137 -10.182 1.00 91.12 108 VAL A N 1
ATOM 815 C CA . VAL A 1 108 ? -8.588 -4.946 -9.020 1.00 91.12 108 VAL A CA 1
ATOM 816 C C . VAL A 1 108 ? -8.741 -6.274 -8.309 1.00 91.12 108 VAL A C 1
ATOM 818 O O . VAL A 1 108 ? -9.153 -7.258 -8.923 1.00 91.12 108 VAL A O 1
ATOM 821 N N . PHE A 1 109 ? -8.431 -6.280 -7.020 1.00 89.69 109 PHE A N 1
ATOM 822 C CA . PHE A 1 109 ? -8.640 -7.420 -6.143 1.00 89.69 109 PHE A CA 1
ATOM 823 C C . PHE A 1 109 ? -9.793 -7.106 -5.209 1.00 89.69 109 PHE A C 1
ATOM 825 O O . PHE A 1 109 ? -9.847 -6.029 -4.628 1.00 89.69 109 PHE A O 1
ATOM 832 N N . GLU A 1 110 ? -10.707 -8.049 -5.052 1.00 88.12 110 GLU A N 1
ATOM 833 C CA . GLU A 1 110 ? -11.876 -7.898 -4.197 1.00 88.12 110 GLU A CA 1
ATOM 834 C C . GLU A 1 110 ? -11.884 -9.006 -3.151 1.00 88.12 110 GLU A C 1
ATOM 836 O O . GLU A 1 110 ? -11.722 -10.184 -3.488 1.00 88.12 110 GLU A O 1
ATOM 841 N N . ARG A 1 111 ? -12.064 -8.624 -1.886 1.00 84.62 111 ARG A N 1
ATOM 842 C CA . ARG A 1 111 ? -12.344 -9.541 -0.780 1.00 84.62 111 ARG A CA 1
ATOM 843 C C . ARG A 1 111 ? -13.304 -8.899 0.196 1.00 84.62 111 ARG A C 1
ATOM 845 O O . ARG A 1 111 ? -13.111 -7.751 0.573 1.00 84.62 111 ARG A O 1
ATOM 852 N N . ASP A 1 112 ? -14.320 -9.664 0.573 1.00 84.69 112 ASP A N 1
ATOM 853 C CA . ASP A 1 112 ? -15.361 -9.245 1.513 1.00 84.69 112 ASP A CA 1
ATOM 854 C C . ASP A 1 112 ? -15.976 -7.872 1.169 1.00 84.69 112 ASP A C 1
ATOM 856 O O . ASP A 1 112 ? -16.115 -6.980 1.996 1.00 84.69 112 ASP A O 1
ATOM 860 N N . GLY A 1 113 ? -16.254 -7.650 -0.122 1.00 82.81 113 GLY A N 1
ATOM 861 C CA . GLY A 1 113 ? -16.782 -6.379 -0.631 1.00 82.81 113 GLY A CA 1
ATOM 862 C C . GLY A 1 113 ? -15.784 -5.212 -0.658 1.00 82.81 113 GLY A C 1
ATOM 863 O O . GLY A 1 113 ? -16.105 -4.171 -1.228 1.00 82.81 113 GLY A O 1
ATOM 864 N N . TYR A 1 114 ? -14.574 -5.380 -0.115 1.00 85.81 114 TYR A N 1
ATOM 865 C CA . TYR A 1 114 ? -13.494 -4.398 -0.176 1.00 85.81 114 TYR A CA 1
ATOM 866 C C . TYR A 1 114 ? -12.624 -4.620 -1.419 1.00 85.81 114 TYR A C 1
ATOM 868 O O . TYR A 1 114 ? -12.126 -5.722 -1.670 1.00 85.81 114 TYR A O 1
ATOM 876 N N . ARG A 1 115 ? -12.437 -3.567 -2.215 1.00 87.50 115 ARG A N 1
ATOM 877 C CA . ARG A 1 115 ? -11.807 -3.609 -3.538 1.00 87.50 115 ARG A CA 1
ATOM 878 C C . ARG A 1 115 ? -10.534 -2.779 -3.539 1.00 87.50 115 ARG A C 1
ATOM 880 O O . ARG A 1 115 ? -10.593 -1.567 -3.375 1.00 87.50 115 ARG A O 1
ATOM 887 N N . ILE A 1 116 ? -9.393 -3.410 -3.777 1.00 91.00 116 ILE A N 1
ATOM 888 C CA . ILE A 1 116 ? -8.111 -2.720 -3.931 1.00 91.00 116 ILE A CA 1
ATOM 889 C C . ILE A 1 116 ? -7.717 -2.657 -5.406 1.00 91.00 116 ILE A C 1
ATOM 891 O O . ILE A 1 116 ? -7.740 -3.668 -6.110 1.00 91.00 116 ILE A O 1
ATOM 895 N N . GLY A 1 117 ? -7.371 -1.467 -5.883 1.00 91.31 117 GLY A N 1
ATOM 896 C CA . GLY A 1 117 ? -6.769 -1.244 -7.192 1.00 91.31 117 GLY A CA 1
ATOM 897 C C . GLY A 1 117 ? -5.253 -1.278 -7.082 1.00 91.31 117 GLY A C 1
ATOM 898 O O . GLY A 1 117 ? -4.703 -0.623 -6.205 1.00 91.31 117 GLY A O 1
ATOM 899 N N . VAL A 1 118 ? -4.571 -2.019 -7.950 1.00 94.50 118 VAL A N 1
ATOM 900 C CA . VAL A 1 118 ? -3.106 -2.121 -7.944 1.00 94.50 118 VAL A CA 1
ATOM 901 C C . VAL A 1 118 ? -2.568 -1.854 -9.339 1.00 94.50 118 VAL A C 1
ATOM 903 O O . VAL A 1 118 ? -3.071 -2.415 -10.314 1.00 94.50 118 VAL A O 1
ATOM 906 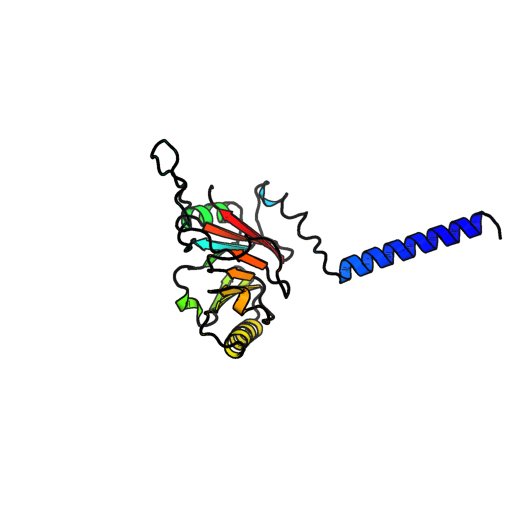N N . VAL A 1 119 ? -1.546 -1.010 -9.429 1.00 94.44 119 VAL A N 1
ATOM 907 C CA . VAL A 1 119 ? -0.837 -0.705 -10.676 1.00 94.44 119 VAL A CA 1
ATOM 908 C C . VAL A 1 119 ? 0.659 -0.538 -10.412 1.00 94.44 119 VAL A C 1
ATOM 910 O O . VAL A 1 119 ? 1.048 -0.024 -9.362 1.00 94.44 119 VAL A O 1
ATOM 913 N N . SER A 1 120 ? 1.504 -0.973 -11.342 1.00 93.69 120 SER A N 1
ATOM 914 C CA . SER A 1 120 ? 2.930 -0.654 -11.336 1.00 93.69 120 SER A CA 1
ATOM 915 C C . SER A 1 120 ? 3.206 0.592 -12.160 1.00 93.69 120 SER A C 1
ATOM 917 O O . SER A 1 120 ? 2.650 0.736 -13.243 1.00 93.69 120 SER A O 1
ATOM 919 N N . ILE A 1 121 ? 4.099 1.443 -11.669 1.00 92.88 121 ILE A N 1
ATOM 920 C CA . ILE A 1 121 ? 4.561 2.649 -12.351 1.00 92.88 121 ILE A CA 1
ATOM 921 C C . ILE A 1 121 ? 6.081 2.578 -12.480 1.00 92.88 121 ILE A C 1
ATOM 923 O O . ILE A 1 121 ? 6.788 2.522 -11.467 1.00 92.88 121 ILE A O 1
ATOM 927 N N . ASP A 1 122 ? 6.585 2.573 -13.708 1.00 90.94 122 ASP A N 1
ATOM 928 C CA . ASP A 1 122 ? 8.016 2.578 -14.006 1.00 90.94 122 ASP A CA 1
ATOM 929 C C . ASP A 1 122 ? 8.500 3.947 -14.522 1.00 90.94 122 ASP A C 1
ATOM 931 O O . ASP A 1 122 ? 7.715 4.824 -14.873 1.00 90.94 122 ASP A O 1
ATOM 935 N N . GLY A 1 123 ? 9.816 4.156 -14.594 1.00 85.50 123 GLY A N 1
ATOM 936 C CA . GLY A 1 123 ? 10.427 5.397 -15.071 1.00 85.50 123 GLY A CA 1
ATOM 937 C C . GLY A 1 123 ? 10.185 5.676 -16.556 1.00 85.50 123 GLY A C 1
ATOM 938 O O . GLY A 1 123 ? 10.393 6.804 -17.001 1.00 85.50 123 GLY A O 1
ATOM 939 N N . GLU A 1 124 ? 9.737 4.676 -17.319 1.00 86.75 124 GLU A N 1
ATOM 940 C CA . GLU A 1 124 ? 9.307 4.838 -18.713 1.00 86.75 124 GLU A CA 1
ATOM 941 C C . GLU A 1 124 ? 7.869 5.380 -18.827 1.00 86.75 124 GLU A C 1
ATOM 943 O O . GLU A 1 124 ? 7.469 5.859 -19.896 1.00 86.75 124 GLU A O 1
ATOM 948 N N . ASP A 1 125 ? 7.097 5.376 -17.733 1.00 86.56 125 ASP A N 1
ATOM 949 C CA . ASP A 1 125 ? 5.723 5.857 -17.738 1.00 86.56 125 ASP A CA 1
ATOM 950 C C . ASP A 1 125 ? 5.639 7.377 -17.836 1.00 86.56 125 ASP A C 1
ATOM 952 O O . ASP A 1 125 ? 6.177 8.152 -17.042 1.00 86.56 125 ASP A O 1
ATOM 956 N N . THR A 1 126 ? 4.860 7.837 -18.811 1.00 87.00 126 THR A N 1
ATOM 957 C CA . THR A 1 126 ? 4.529 9.258 -18.921 1.00 87.00 126 THR A CA 1
ATOM 958 C C . THR A 1 126 ? 3.480 9.643 -17.881 1.00 87.00 126 THR A C 1
ATOM 960 O O . THR A 1 126 ? 2.559 8.876 -17.619 1.00 87.00 126 THR A O 1
ATOM 963 N N . ALA A 1 127 ? 3.507 10.884 -17.383 1.00 84.75 127 ALA A N 1
ATOM 964 C CA . ALA A 1 127 ? 2.490 11.394 -16.449 1.00 84.75 127 ALA A CA 1
ATOM 965 C C . ALA A 1 127 ? 1.038 11.180 -16.934 1.00 84.75 127 ALA A C 1
ATOM 967 O O . ALA A 1 127 ? 0.132 10.968 -16.135 1.00 84.75 127 ALA A O 1
ATOM 968 N N . LYS A 1 128 ? 0.815 11.189 -18.257 1.00 86.31 128 LYS A N 1
ATOM 969 C CA . LYS A 1 128 ? -0.490 10.888 -18.860 1.00 86.31 128 LYS A CA 1
ATOM 970 C C . LYS A 1 128 ? -0.872 9.411 -18.723 1.00 86.31 128 LYS A C 1
ATOM 972 O O . LYS A 1 128 ? -2.043 9.119 -18.497 1.00 86.31 128 LYS A O 1
ATOM 977 N N . HIS A 1 129 ? 0.084 8.498 -18.895 1.00 87.25 129 HIS A N 1
ATOM 978 C CA . HIS A 1 129 ? -0.145 7.069 -18.687 1.00 87.25 129 HIS A CA 1
ATOM 979 C C . HIS A 1 129 ? -0.462 6.784 -17.218 1.00 87.25 129 HIS A C 1
ATOM 981 O O . HIS A 1 129 ? -1.492 6.179 -16.934 1.00 87.25 129 HIS A O 1
ATOM 987 N N . ILE A 1 130 ? 0.344 7.351 -16.314 1.00 88.31 130 ILE A N 1
ATOM 988 C CA . ILE A 1 130 ? 0.156 7.278 -14.862 1.00 88.31 130 ILE A CA 1
ATOM 989 C C . ILE A 1 130 ? -1.268 7.720 -14.491 1.00 88.31 130 ILE A C 1
ATOM 991 O O . ILE A 1 130 ? -2.038 6.923 -13.959 1.00 88.31 130 ILE A O 1
ATOM 995 N N . GLN A 1 131 ? -1.672 8.942 -14.860 1.00 86.81 131 GLN A N 1
ATOM 996 C CA . GLN A 1 131 ? -3.015 9.442 -14.547 1.00 86.81 131 GLN A CA 1
ATOM 997 C C . GLN A 1 131 ? -4.121 8.581 -15.173 1.00 86.81 131 GLN A C 1
ATOM 999 O O . GLN A 1 131 ? -5.098 8.253 -14.507 1.00 86.81 131 GLN A O 1
ATOM 1004 N N . SER A 1 132 ? -3.959 8.145 -16.429 1.00 86.94 132 SER A N 1
ATOM 1005 C CA . SER A 1 132 ? -4.954 7.290 -17.087 1.00 86.94 132 SER A CA 1
ATOM 1006 C C . SER A 1 132 ? -5.145 5.951 -16.370 1.00 86.94 132 SER A C 1
ATOM 1008 O O . SER A 1 132 ? -6.258 5.420 -16.373 1.00 86.94 132 SER A O 1
ATOM 1010 N N . SER A 1 133 ? -4.091 5.394 -15.776 1.00 87.75 133 SER A N 1
ATOM 1011 C CA . SER A 1 133 ? -4.176 4.177 -14.972 1.00 87.75 133 SER A CA 1
ATOM 1012 C C . SER A 1 133 ? -4.993 4.389 -13.699 1.00 87.75 133 SER A C 1
ATOM 1014 O O . SER A 1 133 ? -5.854 3.562 -13.392 1.00 87.75 133 SER A O 1
ATOM 1016 N N . PHE A 1 134 ? -4.816 5.524 -13.022 1.00 85.94 134 PHE A N 1
ATOM 1017 C CA . PHE A 1 134 ? -5.615 5.881 -11.846 1.00 85.94 134 PHE A CA 1
ATOM 1018 C C . PHE A 1 134 ? -7.068 6.209 -12.193 1.00 85.94 134 PHE A C 1
ATOM 1020 O O . PHE A 1 134 ? -7.974 5.723 -11.521 1.00 85.94 134 PHE A O 1
ATOM 1027 N N . ASP A 1 135 ? -7.327 6.896 -13.305 1.00 85.50 135 ASP A N 1
ATOM 1028 C CA . ASP A 1 135 ? -8.693 7.144 -13.783 1.00 85.50 135 ASP A CA 1
ATOM 1029 C C . ASP A 1 135 ? -9.427 5.818 -14.089 1.00 85.50 135 ASP A C 1
ATOM 1031 O O . ASP A 1 135 ? -10.604 5.632 -13.755 1.00 85.50 135 ASP A O 1
ATOM 1035 N N . LYS A 1 136 ? -8.723 4.840 -14.682 1.00 85.75 136 LYS A N 1
ATOM 1036 C CA . LYS A 1 136 ? -9.255 3.484 -14.915 1.00 85.75 136 LYS A CA 1
ATOM 1037 C C . LYS A 1 136 ? -9.560 2.743 -13.611 1.00 85.75 136 LYS A C 1
ATOM 1039 O O . LYS A 1 136 ? -10.499 1.951 -13.595 1.00 85.75 136 LYS A O 1
ATOM 1044 N N . LEU A 1 137 ? -8.798 2.964 -12.541 1.00 83.69 137 LEU A N 1
ATOM 1045 C CA . LEU A 1 137 ? -9.099 2.397 -11.221 1.00 83.69 137 LEU A CA 1
ATOM 1046 C C . LEU A 1 137 ? -10.276 3.120 -10.558 1.00 83.69 137 LEU A C 1
ATOM 1048 O O . LEU A 1 137 ? -11.189 2.458 -10.067 1.00 83.69 137 LEU A O 1
ATOM 1052 N N . GLY A 1 138 ? -10.330 4.451 -10.643 1.00 78.69 138 GLY A N 1
ATOM 1053 C CA . GLY A 1 138 ? -11.428 5.261 -10.108 1.00 78.69 138 GLY A CA 1
ATOM 1054 C C . GLY A 1 138 ? -12.784 4.895 -10.719 1.00 78.69 138 GLY A C 1
ATOM 1055 O O . GLY A 1 138 ? -13.763 4.693 -10.003 1.00 78.69 138 GLY A O 1
ATOM 1056 N N . THR A 1 139 ? -12.840 4.681 -12.038 1.00 77.31 139 THR A N 1
ATOM 1057 C CA . THR A 1 139 ? -14.070 4.216 -12.720 1.00 77.31 139 THR A CA 1
ATOM 1058 C C . THR A 1 139 ? -14.524 2.819 -12.295 1.00 77.31 139 THR A C 1
ATOM 1060 O O . THR A 1 139 ? -15.686 2.461 -12.497 1.00 77.31 139 THR A O 1
ATOM 1063 N N . ARG A 1 140 ? -13.638 2.023 -11.689 1.00 80.88 140 ARG A N 1
ATOM 1064 C CA . ARG A 1 140 ? -13.961 0.682 -11.204 1.00 80.88 140 ARG A CA 1
ATOM 1065 C C . ARG A 1 140 ? -14.525 0.677 -9.788 1.00 80.88 140 ARG A C 1
ATOM 1067 O O . ARG A 1 140 ? -14.907 -0.409 -9.382 1.00 80.88 140 ARG A O 1
ATOM 1074 N N . GLN A 1 141 ? -14.641 1.808 -9.082 1.00 80.12 141 GLN A N 1
ATOM 1075 C CA . GLN A 1 141 ? -15.102 1.868 -7.680 1.00 80.12 141 GLN A CA 1
ATOM 1076 C C . GLN A 1 141 ? -14.232 0.992 -6.764 1.00 80.12 141 GLN A C 1
ATOM 1078 O O . GLN A 1 141 ? -14.691 0.006 -6.186 1.00 80.12 141 GLN A O 1
ATOM 1083 N N . VAL A 1 142 ? -12.936 1.292 -6.717 1.00 86.19 142 VAL A N 1
ATOM 1084 C CA . VAL A 1 142 ? -12.026 0.704 -5.726 1.00 86.19 142 VAL A CA 1
ATOM 1085 C C . VAL A 1 142 ? -12.129 1.479 -4.410 1.00 86.19 142 VAL A C 1
ATOM 1087 O O . VAL A 1 142 ? -12.363 2.684 -4.429 1.00 86.19 142 VAL A O 1
ATOM 1090 N N . ASN A 1 143 ? -11.981 0.787 -3.283 1.00 84.56 143 ASN A N 1
ATOM 1091 C CA . ASN A 1 143 ? -11.943 1.373 -1.943 1.00 84.56 143 ASN A CA 1
ATOM 1092 C C . ASN A 1 143 ? -10.562 1.940 -1.599 1.00 84.56 143 ASN A C 1
ATOM 1094 O O . ASN A 1 143 ? -10.478 2.900 -0.849 1.00 84.56 143 ASN A O 1
ATOM 1098 N N . ALA A 1 144 ? -9.495 1.344 -2.137 1.00 86.06 144 ALA A N 1
ATOM 1099 C CA . ALA A 1 144 ? -8.133 1.842 -1.984 1.00 86.06 144 ALA A CA 1
ATOM 1100 C C . ALA A 1 144 ? -7.310 1.578 -3.246 1.00 86.06 144 ALA A C 1
ATOM 1102 O O . ALA A 1 144 ? -7.483 0.560 -3.924 1.00 86.06 144 ALA A O 1
ATOM 1103 N N . THR A 1 145 ? -6.381 2.477 -3.531 1.00 89.06 145 THR A N 1
ATOM 1104 C CA . THR A 1 145 ? -5.508 2.448 -4.700 1.00 89.06 145 THR A CA 1
ATOM 1105 C C . THR A 1 145 ? -4.051 2.353 -4.266 1.00 89.06 145 THR A C 1
ATOM 1107 O O . THR A 1 145 ? -3.535 3.198 -3.533 1.00 89.06 145 THR A O 1
ATOM 1110 N N . ILE A 1 146 ? -3.368 1.329 -4.767 1.00 90.62 146 ILE A N 1
ATOM 1111 C CA . ILE A 1 146 ? -1.982 1.001 -4.457 1.00 90.62 146 ILE A CA 1
ATOM 1112 C C . ILE A 1 146 ? -1.153 1.111 -5.731 1.00 90.62 146 ILE A C 1
ATOM 1114 O O . ILE A 1 146 ? -1.443 0.475 -6.744 1.00 90.62 146 ILE A O 1
ATOM 1118 N N . ALA A 1 147 ? -0.081 1.885 -5.662 1.00 91.38 147 ALA A N 1
ATOM 1119 C CA . ALA A 1 147 ? 0.881 2.020 -6.737 1.00 91.38 147 ALA A CA 1
ATOM 1120 C C . ALA A 1 147 ? 2.217 1.409 -6.323 1.00 91.38 147 ALA A C 1
ATOM 1122 O O . ALA A 1 147 ? 2.814 1.824 -5.330 1.00 91.38 147 ALA A O 1
ATOM 1123 N N . ILE A 1 148 ? 2.705 0.435 -7.085 1.00 92.56 148 ILE A N 1
ATOM 1124 C CA . ILE A 1 148 ? 4.067 -0.077 -6.940 1.00 92.56 148 ILE A CA 1
ATOM 1125 C C . ILE A 1 148 ? 4.938 0.754 -7.876 1.00 92.56 148 ILE A C 1
ATOM 1127 O O . ILE A 1 148 ? 4.801 0.644 -9.085 1.00 92.56 148 ILE A O 1
ATOM 1131 N N . ALA A 1 149 ? 5.812 1.602 -7.349 1.00 91.19 149 ALA A N 1
ATOM 1132 C CA . ALA A 1 149 ? 6.601 2.526 -8.158 1.00 91.19 149 ALA A CA 1
ATOM 1133 C C . ALA A 1 149 ? 8.079 2.131 -8.176 1.00 91.19 149 ALA A C 1
ATOM 1135 O O . ALA A 1 149 ? 8.633 1.772 -7.133 1.00 91.19 149 ALA A O 1
ATOM 1136 N N . SER A 1 150 ? 8.739 2.226 -9.334 1.00 90.19 150 SER A N 1
ATOM 1137 C CA . SER A 1 150 ? 10.203 2.099 -9.393 1.00 90.19 150 SER A CA 1
ATOM 1138 C C . SER A 1 150 ? 10.898 3.231 -8.628 1.00 90.19 150 SER A C 1
ATOM 1140 O O . SER A 1 150 ? 11.900 2.986 -7.956 1.00 90.19 150 SER A O 1
ATOM 1142 N N . ASP A 1 151 ? 10.303 4.427 -8.649 1.00 86.75 151 ASP A N 1
ATOM 1143 C CA . ASP A 1 151 ? 10.647 5.576 -7.812 1.00 86.75 151 ASP A CA 1
ATOM 1144 C C . ASP A 1 151 ? 9.365 6.345 -7.436 1.00 86.75 151 ASP A C 1
ATOM 1146 O O . ASP A 1 151 ? 8.594 6.775 -8.301 1.00 86.75 151 ASP A O 1
ATOM 1150 N N . ALA A 1 152 ? 9.118 6.531 -6.136 1.00 83.69 152 ALA A N 1
ATOM 1151 C CA . ALA A 1 152 ? 7.945 7.261 -5.644 1.00 83.69 152 ALA A CA 1
ATOM 1152 C C . ALA A 1 152 ? 7.891 8.729 -6.108 1.00 83.69 152 ALA A C 1
ATOM 1154 O O . ALA A 1 152 ? 6.820 9.348 -6.105 1.00 83.69 152 ALA A O 1
ATOM 1155 N N . ASP A 1 153 ? 9.021 9.310 -6.513 1.00 83.06 153 ASP A N 1
ATOM 1156 C CA . ASP A 1 153 ? 9.085 10.685 -6.994 1.00 83.06 153 ASP A CA 1
ATOM 1157 C C . ASP A 1 153 ? 8.453 10.878 -8.380 1.00 83.06 153 ASP A C 1
ATOM 1159 O O . ASP A 1 153 ? 8.045 12.001 -8.702 1.00 83.06 153 ASP A O 1
ATOM 1163 N N . LEU A 1 154 ? 8.268 9.798 -9.150 1.00 81.50 154 LEU A N 1
ATOM 1164 C CA . LEU A 1 154 ? 7.531 9.806 -10.423 1.00 81.50 154 LEU A CA 1
ATOM 1165 C C . LEU A 1 154 ? 6.068 10.230 -10.238 1.00 81.50 154 LEU A C 1
ATOM 1167 O O . LEU A 1 154 ? 5.470 10.840 -11.124 1.00 81.50 154 LEU A O 1
ATOM 1171 N N . MET A 1 155 ? 5.507 9.978 -9.053 1.00 78.12 155 MET A N 1
ATOM 1172 C CA . MET A 1 155 ? 4.101 10.233 -8.739 1.00 78.12 155 MET A CA 1
ATOM 1173 C C . MET A 1 155 ? 3.870 11.512 -7.928 1.00 78.12 155 MET A C 1
ATOM 1175 O O . MET A 1 155 ? 2.761 11.752 -7.463 1.00 78.12 155 MET A O 1
ATOM 1179 N N . LYS A 1 156 ? 4.869 12.402 -7.808 1.00 76.31 156 LYS A N 1
ATOM 1180 C CA . LYS A 1 156 ? 4.747 13.682 -7.069 1.00 76.31 156 LYS A CA 1
ATOM 1181 C C . LYS A 1 156 ? 3.585 14.581 -7.497 1.00 76.31 156 LYS A C 1
ATOM 1183 O O . LYS A 1 156 ? 3.240 15.489 -6.753 1.00 76.31 156 LYS A O 1
ATOM 1188 N N . LYS A 1 157 ? 3.061 14.398 -8.709 1.00 74.06 157 LYS A N 1
ATOM 1189 C CA . LYS A 1 157 ? 1.993 15.218 -9.307 1.00 74.06 157 LYS A CA 1
ATOM 1190 C C . LYS A 1 157 ? 0.735 14.411 -9.632 1.00 74.06 157 LYS A C 1
ATOM 1192 O O . LYS A 1 157 ? -0.066 14.852 -10.448 1.00 74.06 157 LYS A O 1
ATOM 1197 N N . THR A 1 158 ? 0.637 13.199 -9.097 1.00 73.56 158 THR A N 1
ATOM 1198 C CA . THR A 1 158 ? -0.462 12.279 -9.386 1.00 73.56 158 THR A CA 1
ATOM 1199 C C . THR A 1 158 ? -1.440 12.291 -8.224 1.00 73.56 158 THR A C 1
ATOM 1201 O O . THR A 1 158 ? -1.025 12.193 -7.072 1.00 73.56 158 THR A O 1
ATOM 1204 N N . GLU A 1 159 ? -2.725 12.417 -8.533 1.00 76.44 159 GLU A N 1
ATOM 1205 C CA . GLU A 1 159 ? -3.812 12.373 -7.554 1.00 76.44 159 GLU A CA 1
ATOM 1206 C C . GLU A 1 159 ? -4.549 11.030 -7.636 1.00 76.44 159 GLU A C 1
ATOM 1208 O O . GLU A 1 159 ? -4.482 10.334 -8.650 1.00 76.44 159 GLU A O 1
ATOM 1213 N N . GLY A 1 160 ? -5.269 10.668 -6.571 1.00 77.12 160 GLY A N 1
ATOM 1214 C CA . GLY A 1 160 ? -6.063 9.433 -6.528 1.00 77.12 160 GLY A CA 1
ATOM 1215 C C . GLY A 1 160 ? -5.263 8.170 -6.200 1.00 77.12 160 GLY A C 1
ATOM 1216 O O . GLY A 1 160 ? -5.727 7.070 -6.487 1.00 77.12 160 GLY A O 1
ATOM 1217 N N . VAL A 1 161 ? -4.071 8.320 -5.614 1.00 83.38 161 VAL A N 1
ATOM 1218 C CA . VAL A 1 161 ? -3.279 7.216 -5.064 1.00 83.38 161 VAL A CA 1
ATOM 1219 C C . VAL A 1 161 ? -3.276 7.293 -3.542 1.00 83.38 161 VAL A C 1
ATOM 1221 O O . VAL A 1 161 ? -2.871 8.301 -2.972 1.00 83.38 161 VAL A O 1
ATOM 1224 N N . ASP A 1 162 ? -3.696 6.214 -2.887 1.00 82.81 162 ASP A N 1
ATOM 1225 C CA . ASP A 1 162 ? -3.750 6.151 -1.425 1.00 82.81 162 ASP A CA 1
ATOM 1226 C C . ASP A 1 162 ? -2.427 5.638 -0.851 1.00 82.81 162 ASP A C 1
ATOM 1228 O O . ASP A 1 162 ? -1.982 6.075 0.210 1.00 82.81 162 ASP A O 1
ATOM 1232 N N . ILE A 1 163 ? -1.774 4.704 -1.553 1.00 85.81 163 ILE A N 1
ATOM 1233 C CA . ILE A 1 163 ? -0.595 3.987 -1.061 1.00 85.81 163 ILE A CA 1
ATOM 1234 C C . ILE A 1 163 ? 0.449 3.853 -2.167 1.00 85.81 163 ILE A C 1
ATOM 1236 O O . ILE A 1 163 ? 0.152 3.389 -3.266 1.00 85.81 163 ILE A O 1
ATOM 1240 N N . ILE A 1 164 ? 1.697 4.200 -1.859 1.00 88.12 164 ILE A N 1
ATOM 1241 C CA . ILE A 1 164 ? 2.835 4.103 -2.777 1.00 88.12 164 ILE A CA 1
ATOM 1242 C C . ILE A 1 164 ? 3.867 3.142 -2.193 1.00 88.12 164 ILE A C 1
ATOM 1244 O O . ILE A 1 164 ? 4.450 3.425 -1.147 1.00 88.12 164 ILE A O 1
ATOM 1248 N N . ILE A 1 165 ? 4.129 2.035 -2.883 1.00 89.38 165 ILE A N 1
ATOM 1249 C CA . ILE A 1 165 ? 5.220 1.109 -2.576 1.00 89.38 165 ILE A CA 1
ATOM 1250 C C . ILE A 1 165 ? 6.443 1.532 -3.3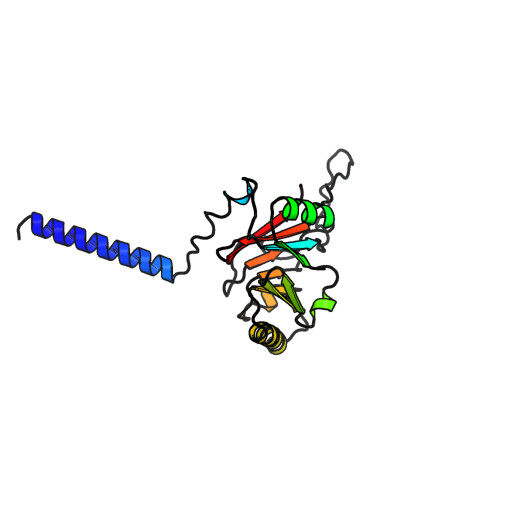95 1.00 89.38 165 ILE A C 1
ATOM 1252 O O . ILE A 1 165 ? 6.500 1.311 -4.602 1.00 89.38 165 ILE A O 1
ATOM 1256 N N . ASP A 1 166 ? 7.415 2.151 -2.733 1.00 88.75 166 ASP A N 1
ATOM 1257 C CA . ASP A 1 166 ? 8.646 2.669 -3.328 1.00 88.75 166 ASP A CA 1
ATOM 1258 C C . ASP A 1 166 ? 9.709 1.569 -3.432 1.00 88.75 166 ASP A C 1
ATOM 1260 O O . ASP A 1 166 ? 10.213 1.076 -2.414 1.00 88.75 166 ASP A O 1
ATOM 1264 N N . ARG A 1 167 ? 10.054 1.170 -4.660 1.00 88.44 167 ARG A N 1
ATOM 1265 C CA . ARG A 1 167 ? 11.110 0.180 -4.929 1.00 88.44 167 ARG A CA 1
ATOM 1266 C C . ARG A 1 167 ? 12.508 0.787 -4.960 1.00 88.44 167 ARG A C 1
ATOM 1268 O O . ARG A 1 167 ? 13.481 0.028 -5.009 1.00 88.44 167 ARG A O 1
ATOM 1275 N N . SER A 1 168 ? 12.634 2.111 -4.920 1.00 82.62 168 SER A N 1
ATOM 1276 C CA . SER A 1 168 ? 13.935 2.764 -4.958 1.00 82.62 168 SER A CA 1
ATOM 1277 C C . SER A 1 168 ? 14.732 2.474 -3.678 1.00 82.62 168 SER A C 1
ATOM 1279 O O . SER A 1 168 ? 14.225 2.437 -2.550 1.00 82.62 168 SER A O 1
ATOM 1281 N N . SER A 1 169 ? 16.039 2.252 -3.830 1.00 64.75 169 SER A N 1
ATOM 1282 C CA . SER A 1 169 ? 16.928 2.061 -2.678 1.00 64.75 169 SER A CA 1
ATOM 1283 C C . SER A 1 169 ? 17.169 3.366 -1.907 1.00 64.75 169 SER A C 1
ATOM 1285 O O . SER A 1 169 ? 17.497 3.337 -0.718 1.00 64.75 169 SER A O 1
ATOM 1287 N N . SER A 1 170 ? 16.981 4.519 -2.553 1.00 56.03 170 SER A N 1
ATOM 1288 C CA . SER A 1 170 ? 17.246 5.859 -2.022 1.00 56.03 170 SER A CA 1
ATOM 1289 C C . SER A 1 170 ? 15.948 6.583 -1.669 1.00 56.03 170 SER A C 1
ATOM 1291 O O . SER A 1 170 ? 15.196 6.953 -2.553 1.00 56.03 170 SER A O 1
ATOM 1293 N N . GLY A 1 171 ? 15.704 6.839 -0.385 1.00 53.09 171 GLY A N 1
ATOM 1294 C CA . GLY A 1 171 ? 14.479 7.517 0.046 1.00 53.09 171 GLY A CA 1
ATOM 1295 C C . GLY A 1 171 ? 14.206 7.324 1.532 1.00 53.09 171 GLY A C 1
ATOM 1296 O O . GLY A 1 171 ? 14.693 6.353 2.130 1.00 53.09 171 GLY A O 1
ATOM 1297 N N . ALA A 1 172 ? 13.471 8.272 2.122 1.00 50.03 172 ALA A N 1
ATOM 1298 C CA . ALA A 1 172 ? 13.078 8.238 3.526 1.00 50.03 172 ALA A CA 1
ATOM 1299 C C . ALA A 1 172 ? 12.263 6.971 3.841 1.00 50.03 172 ALA A C 1
ATOM 1301 O O . ALA A 1 1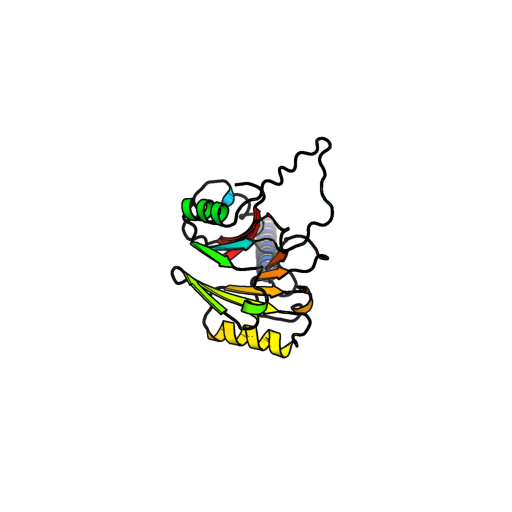72 ? 11.459 6.503 3.040 1.00 50.03 172 ALA A O 1
ATOM 1302 N N . VAL A 1 173 ? 12.534 6.404 5.016 1.00 53.75 173 VAL A N 1
ATOM 1303 C CA . VAL A 1 173 ? 11.891 5.203 5.565 1.00 53.75 173 VAL A CA 1
ATOM 1304 C C . VAL A 1 173 ? 10.386 5.439 5.726 1.00 53.75 173 VAL A C 1
ATOM 1306 O O . VAL A 1 173 ? 9.993 6.562 6.030 1.00 53.75 173 VAL A O 1
ATOM 1309 N N . SER A 1 174 ? 9.580 4.378 5.542 1.00 54.78 174 SER A N 1
ATOM 1310 C CA . SER A 1 174 ? 8.142 4.314 5.865 1.00 54.78 174 SER A CA 1
ATOM 1311 C C . SER A 1 174 ? 7.764 5.279 6.984 1.00 54.78 174 SER A C 1
ATOM 1313 O O . SER A 1 174 ? 8.235 5.134 8.113 1.00 54.78 174 SER A O 1
ATOM 1315 N N . GLY A 1 175 ? 6.943 6.274 6.660 1.00 54.72 175 GLY A N 1
ATOM 1316 C CA . GLY A 1 175 ? 6.689 7.366 7.586 1.00 54.72 175 GLY A CA 1
ATOM 1317 C C . GLY A 1 175 ? 5.788 8.442 7.007 1.00 54.72 175 GLY A C 1
ATOM 1318 O O . GLY A 1 175 ? 6.261 9.517 6.655 1.00 54.72 175 GLY A O 1
ATOM 1319 N N . GLY A 1 176 ? 4.488 8.148 6.974 1.00 53.56 176 GLY A N 1
ATOM 1320 C CA . GLY A 1 176 ? 3.429 9.143 6.815 1.00 53.56 176 GLY A CA 1
ATOM 1321 C C . GLY A 1 176 ? 3.145 9.607 5.380 1.00 53.56 176 GLY A C 1
ATOM 1322 O O . GLY A 1 176 ? 3.859 9.238 4.442 1.00 53.56 176 GLY A O 1
ATOM 1323 N N . PRO A 1 177 ? 2.061 10.386 5.210 1.00 50.16 177 PRO A N 1
ATOM 1324 C CA . PRO A 1 177 ? 1.652 10.910 3.915 1.00 50.16 177 PRO A CA 1
ATOM 1325 C C . PRO A 1 177 ? 2.748 11.794 3.316 1.00 50.16 177 PRO A C 1
ATOM 1327 O O . PRO A 1 177 ? 3.334 12.642 3.994 1.00 50.16 177 PRO A O 1
ATOM 1330 N N . SER A 1 178 ? 3.037 11.595 2.032 1.00 51.50 178 SER A N 1
ATOM 1331 C CA . SER A 1 178 ? 3.863 12.523 1.256 1.00 51.50 178 SER A CA 1
ATOM 1332 C C . SER A 1 178 ? 2.980 13.477 0.453 1.00 51.50 178 SER A C 1
ATOM 1334 O O . SER A 1 178 ? 1.762 13.449 0.591 1.00 51.50 178 SER A O 1
ATOM 1336 N N . ALA A 1 179 ? 3.577 14.353 -0.363 1.00 44.06 179 ALA A N 1
ATOM 1337 C CA . ALA A 1 179 ? 2.834 15.303 -1.195 1.00 44.06 179 ALA A CA 1
ATOM 1338 C C . ALA A 1 179 ? 1.636 14.617 -1.890 1.00 44.06 179 ALA A C 1
ATOM 1340 O O . ALA A 1 179 ? 1.832 13.586 -2.531 1.00 44.06 179 ALA A O 1
ATOM 1341 N N . HIS A 1 180 ? 0.439 15.201 -1.735 1.00 54.91 180 HIS A N 1
ATOM 1342 C CA . HIS A 1 180 ? -0.879 14.661 -2.124 1.00 54.91 180 HIS A CA 1
ATOM 1343 C C . HIS A 1 180 ? -1.480 13.551 -1.231 1.00 54.91 180 HIS A C 1
ATOM 1345 O O . HIS A 1 180 ? -2.360 12.828 -1.675 1.00 54.91 180 HIS A O 1
ATOM 1351 N N . ASP A 1 181 ? -1.064 13.461 0.036 1.00 65.38 181 ASP A N 1
ATOM 1352 C CA . ASP A 1 181 ? -1.669 12.629 1.100 1.00 65.38 181 ASP A CA 1
ATOM 1353 C C . ASP A 1 181 ? -1.511 11.101 0.946 1.00 65.38 181 ASP A C 1
ATOM 1355 O O . ASP A 1 181 ? -1.973 10.326 1.780 1.00 65.38 181 ASP A O 1
ATOM 1359 N N . ALA A 1 182 ? -0.771 10.650 -0.070 1.00 76.81 182 ALA A N 1
ATOM 1360 C CA . ALA A 1 182 ? -0.501 9.234 -0.291 1.00 76.81 182 ALA A CA 1
ATOM 1361 C C . ALA A 1 182 ? 0.482 8.661 0.745 1.00 76.81 182 ALA A C 1
ATOM 1363 O O . ALA A 1 182 ? 1.571 9.212 0.976 1.00 76.81 182 ALA A O 1
ATOM 1364 N N . TYR A 1 183 ? 0.140 7.508 1.320 1.00 78.69 183 TYR A N 1
ATOM 1365 C CA . TYR A 1 183 ? 0.960 6.797 2.295 1.00 78.69 183 TYR A CA 1
ATOM 1366 C C . TYR A 1 183 ? 2.133 6.084 1.610 1.00 78.69 183 TYR A C 1
ATOM 1368 O O . TYR A 1 183 ? 1.943 5.176 0.799 1.00 78.69 183 TYR A O 1
ATOM 1376 N N . ARG A 1 184 ? 3.371 6.464 1.944 1.00 82.31 184 ARG A N 1
ATOM 1377 C CA . ARG A 1 184 ? 4.573 5.862 1.342 1.00 82.31 184 ARG A CA 1
ATOM 1378 C C . ARG A 1 184 ? 5.102 4.683 2.156 1.00 82.31 184 ARG A C 1
ATOM 1380 O O . ARG A 1 184 ? 5.328 4.782 3.364 1.00 82.31 184 ARG A O 1
ATOM 1387 N N . VAL A 1 185 ? 5.379 3.582 1.465 1.00 82.94 185 VAL A N 1
ATOM 1388 C CA . VAL A 1 185 ? 5.943 2.348 2.018 1.00 82.94 185 VAL A CA 1
ATOM 1389 C C . VAL A 1 185 ? 7.186 1.974 1.238 1.00 82.94 185 VAL A C 1
ATOM 1391 O O . VAL A 1 185 ? 7.137 1.833 0.023 1.00 82.94 185 VAL A O 1
ATOM 1394 N N . LYS A 1 186 ? 8.309 1.780 1.927 1.00 85.69 186 LYS A N 1
ATOM 1395 C CA . LYS A 1 186 ? 9.534 1.333 1.261 1.00 85.69 186 LYS A CA 1
ATOM 1396 C C . LYS A 1 186 ? 9.478 -0.172 1.009 1.00 85.69 186 LYS A C 1
ATOM 1398 O O . LYS A 1 186 ? 9.101 -0.927 1.908 1.00 85.69 186 LYS A O 1
ATOM 1403 N N . MET A 1 187 ? 9.886 -0.604 -0.182 1.00 86.38 187 MET A N 1
ATOM 1404 C CA . MET A 1 187 ? 10.014 -2.021 -0.513 1.00 86.38 187 MET A CA 1
ATOM 1405 C C . MET A 1 187 ? 10.993 -2.680 0.470 1.00 86.38 187 MET A C 1
ATOM 1407 O O . MET A 1 187 ? 12.141 -2.235 0.574 1.00 86.38 187 MET A O 1
ATOM 1411 N N . PRO A 1 188 ? 10.562 -3.704 1.227 1.00 82.44 188 PRO A N 1
ATOM 1412 C CA . PRO A 1 188 ? 11.417 -4.306 2.231 1.00 82.44 188 PRO A CA 1
ATOM 1413 C C . PRO A 1 188 ? 12.450 -5.238 1.583 1.00 82.44 188 PRO A C 1
ATOM 1415 O O . PRO A 1 188 ? 12.394 -5.542 0.388 1.00 82.44 188 PRO A O 1
ATOM 1418 N N . GLU A 1 189 ? 13.431 -5.670 2.371 1.00 81.69 189 GLU A N 1
ATOM 1419 C CA . GLU A 1 189 ? 14.535 -6.502 1.889 1.00 81.69 189 GLU A CA 1
ATOM 1420 C C . GLU A 1 189 ? 14.099 -7.942 1.610 1.00 81.69 189 GLU A C 1
ATOM 1422 O O . GLU A 1 189 ? 13.202 -8.474 2.275 1.00 81.69 189 GLU A O 1
ATOM 1427 N N . VAL A 1 190 ? 14.782 -8.598 0.669 1.00 81.00 190 VAL A N 1
ATOM 1428 C CA . VAL A 1 190 ? 14.590 -10.027 0.388 1.00 81.00 190 VAL A CA 1
ATOM 1429 C C . VAL A 1 190 ? 14.675 -10.852 1.673 1.00 81.00 190 VAL A C 1
ATOM 1431 O O . VAL A 1 190 ? 15.629 -10.750 2.443 1.00 81.00 190 VAL A O 1
ATOM 1434 N N . GLY A 1 191 ? 13.663 -11.695 1.895 1.00 73.25 191 GLY A N 1
ATOM 1435 C CA . GLY A 1 191 ? 13.530 -12.521 3.098 1.00 73.25 191 GLY A CA 1
ATOM 1436 C C . GLY A 1 191 ? 12.750 -11.866 4.244 1.00 73.25 191 GLY A C 1
ATOM 1437 O O . GLY A 1 191 ? 12.652 -12.454 5.323 1.00 73.25 191 GLY A O 1
ATOM 1438 N N . THR A 1 192 ? 12.183 -10.680 4.019 1.00 79.94 192 THR A N 1
ATOM 1439 C CA . THR A 1 192 ? 11.229 -10.031 4.928 1.00 79.94 192 THR A CA 1
ATOM 1440 C C . THR A 1 192 ? 9.888 -9.803 4.234 1.00 79.94 192 THR A C 1
ATOM 1442 O O . THR A 1 192 ? 9.796 -9.851 3.009 1.00 79.94 192 THR A O 1
ATOM 1445 N N . VAL A 1 193 ? 8.837 -9.571 5.021 1.00 82.81 193 VAL A N 1
ATOM 1446 C CA . VAL A 1 193 ? 7.480 -9.307 4.521 1.00 82.81 193 VAL A CA 1
ATOM 1447 C C . VAL A 1 193 ? 7.059 -7.925 4.993 1.00 82.81 193 VAL A C 1
ATOM 1449 O O . VAL A 1 193 ? 7.250 -7.592 6.163 1.00 82.81 193 VAL A O 1
ATOM 1452 N N . ALA A 1 194 ? 6.485 -7.108 4.116 1.00 83.12 194 ALA A N 1
ATOM 1453 C CA . ALA A 1 194 ? 5.777 -5.905 4.541 1.00 83.12 194 ALA A CA 1
ATOM 1454 C C . ALA A 1 194 ? 4.301 -6.224 4.752 1.00 83.12 194 ALA A C 1
ATOM 1456 O O . ALA A 1 194 ? 3.699 -6.998 4.009 1.00 83.12 194 ALA A O 1
ATOM 1457 N N . ALA A 1 195 ? 3.739 -5.594 5.776 1.00 83.06 195 ALA A N 1
ATOM 1458 C CA . ALA A 1 195 ? 2.319 -5.585 6.042 1.00 83.06 195 ALA A CA 1
ATOM 1459 C C . ALA A 1 195 ? 1.835 -4.144 6.089 1.00 83.06 195 ALA A C 1
ATOM 1461 O O . ALA A 1 195 ? 2.324 -3.346 6.891 1.00 83.06 195 ALA A O 1
ATOM 1462 N N . ILE A 1 196 ? 0.877 -3.835 5.229 1.00 84.25 196 ILE A N 1
ATOM 1463 C CA . ILE A 1 196 ? 0.128 -2.590 5.259 1.00 84.25 196 ILE A CA 1
ATOM 1464 C C . ILE A 1 196 ? -1.233 -2.919 5.846 1.00 84.25 196 ILE A C 1
ATOM 1466 O O . ILE A 1 196 ? -1.951 -3.759 5.319 1.00 84.25 196 ILE A O 1
ATOM 1470 N N . VAL A 1 197 ? -1.558 -2.296 6.963 1.00 83.31 197 VAL A N 1
ATOM 1471 C CA . VAL A 1 197 ? -2.785 -2.498 7.718 1.00 83.31 197 VAL A CA 1
ATOM 1472 C C . VAL A 1 197 ? -3.670 -1.279 7.498 1.00 83.31 197 VAL A C 1
ATOM 1474 O O . VAL A 1 197 ? -3.235 -0.150 7.721 1.00 83.31 197 VAL A O 1
ATOM 1477 N N . ILE A 1 198 ? -4.897 -1.517 7.053 1.00 82.19 198 ILE A N 1
ATOM 1478 C CA . ILE A 1 198 ? -5.947 -0.518 6.886 1.00 82.19 198 ILE A CA 1
ATOM 1479 C C . ILE A 1 198 ? -7.012 -0.819 7.938 1.00 82.19 198 ILE A C 1
ATOM 1481 O O . ILE A 1 198 ? -7.562 -1.924 7.970 1.00 82.19 198 ILE A O 1
ATOM 1485 N N . SER A 1 199 ? -7.262 0.140 8.826 1.00 76.62 199 SER A N 1
ATOM 1486 C CA . SER A 1 199 ? -8.292 0.001 9.857 1.00 76.62 199 SER A CA 1
ATOM 1487 C C . SER A 1 199 ? -9.704 0.201 9.290 1.00 76.62 199 SER A C 1
ATOM 1489 O O . SER A 1 199 ? -9.851 0.786 8.213 1.00 76.62 199 SER A O 1
ATOM 1491 N N . PRO A 1 200 ? -10.758 -0.192 10.029 1.00 67.94 200 PRO A N 1
ATOM 1492 C CA . PRO A 1 200 ? -12.145 0.103 9.653 1.00 67.94 200 PRO A CA 1
ATOM 1493 C C . PRO A 1 200 ? -12.435 1.604 9.486 1.00 67.94 200 PRO A C 1
ATOM 1495 O O . PRO A 1 200 ? -13.350 1.985 8.765 1.00 67.94 200 PRO A O 1
ATOM 1498 N N . SER A 1 201 ? -11.635 2.462 10.128 1.00 65.44 201 SER A N 1
ATOM 1499 C CA . SER A 1 201 ? -11.695 3.925 9.998 1.00 65.44 201 SER A CA 1
ATOM 1500 C C . SER A 1 201 ? -10.846 4.463 8.833 1.00 65.44 201 SER A C 1
ATOM 1502 O O . SER A 1 201 ? -10.512 5.645 8.829 1.00 65.44 201 SER A O 1
ATOM 1504 N N . GLU A 1 202 ? -10.444 3.599 7.893 1.00 67.12 202 GLU A N 1
ATOM 1505 C CA . GLU A 1 202 ? -9.618 3.902 6.708 1.00 67.12 202 GLU A CA 1
ATOM 1506 C C . GLU A 1 202 ? -8.232 4.487 7.032 1.00 67.12 202 GLU A C 1
ATOM 1508 O O . GLU A 1 202 ? -7.596 5.180 6.238 1.00 67.12 202 GLU A O 1
ATOM 1513 N N . VAL A 1 203 ? -7.713 4.161 8.215 1.00 61.44 203 VAL A N 1
ATOM 1514 C CA . VAL A 1 203 ? -6.368 4.554 8.639 1.00 61.44 203 VAL A CA 1
ATOM 1515 C C . VAL A 1 203 ? -5.344 3.573 8.092 1.00 61.44 203 VAL A C 1
ATOM 1517 O O . VAL A 1 203 ? -5.385 2.394 8.435 1.00 61.44 203 VAL A O 1
ATOM 1520 N N . VAL A 1 204 ? -4.384 4.070 7.311 1.00 64.00 204 VAL A N 1
ATOM 1521 C CA . VAL A 1 204 ? -3.288 3.263 6.757 1.00 64.00 204 VAL A CA 1
ATOM 1522 C C . VAL A 1 204 ? -2.059 3.283 7.674 1.00 64.00 204 VAL A C 1
ATOM 1524 O O . VAL A 1 204 ? -1.558 4.342 8.057 1.00 64.00 204 VAL A O 1
ATOM 1527 N N . SER A 1 205 ? -1.529 2.098 7.975 1.00 59.78 205 SER A N 1
ATOM 1528 C CA . SER A 1 205 ? -0.265 1.873 8.683 1.00 59.78 205 SER A CA 1
ATOM 1529 C C . SER A 1 205 ? 0.582 0.853 7.929 1.00 59.78 205 SER A C 1
ATOM 1531 O O . SER A 1 205 ? 0.042 -0.127 7.433 1.00 59.78 205 SER A O 1
ATOM 1533 N N . ALA A 1 206 ? 1.903 1.022 7.848 1.00 63.00 206 ALA A N 1
ATOM 1534 C CA . ALA A 1 206 ? 2.786 0.004 7.279 1.00 63.00 206 ALA A CA 1
ATOM 1535 C C . ALA A 1 206 ? 3.903 -0.390 8.238 1.00 63.00 206 ALA A C 1
ATOM 1537 O O . ALA A 1 206 ? 4.548 0.455 8.861 1.00 63.00 206 ALA A O 1
ATOM 1538 N N . ARG A 1 207 ? 4.181 -1.693 8.293 1.00 63.28 207 ARG A N 1
ATOM 1539 C CA . ARG A 1 207 ? 5.275 -2.266 9.077 1.00 63.28 207 ARG A CA 1
ATOM 1540 C C . ARG A 1 207 ? 6.004 -3.360 8.309 1.00 63.28 207 ARG A C 1
ATOM 1542 O O . ARG A 1 207 ? 5.400 -4.158 7.597 1.00 63.28 207 ARG A O 1
ATOM 1549 N N . THR A 1 208 ? 7.318 -3.438 8.498 1.00 64.75 208 THR A N 1
ATOM 1550 C CA . THR A 1 208 ? 8.116 -4.578 8.033 1.00 64.75 208 THR A CA 1
ATOM 1551 C C . THR A 1 208 ? 8.096 -5.672 9.095 1.00 64.75 208 THR A C 1
ATOM 1553 O O . THR A 1 208 ? 8.626 -5.501 10.194 1.00 64.75 208 THR A O 1
ATOM 1556 N N . VAL A 1 209 ? 7.513 -6.818 8.764 1.00 56.50 209 VAL A N 1
ATOM 1557 C CA . VAL A 1 209 ? 7.472 -8.001 9.618 1.00 56.50 209 VAL A CA 1
ATOM 1558 C C . VAL A 1 209 ? 8.809 -8.730 9.506 1.00 56.50 209 VAL A C 1
ATOM 1560 O O . VAL A 1 209 ? 9.106 -9.416 8.529 1.00 56.50 209 VAL A O 1
ATOM 1563 N N . ARG A 1 210 ? 9.639 -8.563 10.538 1.00 45.19 210 ARG A N 1
ATOM 1564 C CA . ARG A 1 210 ? 10.923 -9.275 10.707 1.00 45.19 210 ARG A CA 1
ATOM 1565 C C . ARG A 1 210 ? 10.810 -10.450 11.682 1.00 45.19 210 ARG A C 1
ATOM 1567 O O . ARG A 1 210 ? 11.776 -11.165 11.934 1.00 45.19 210 ARG A O 1
ATOM 1574 N N . SER A 1 211 ? 9.637 -10.595 12.295 1.00 43.44 211 SER A N 1
ATOM 1575 C CA . SER A 1 211 ? 9.403 -11.463 13.433 1.00 43.44 211 SER A CA 1
ATOM 1576 C C . SER A 1 211 ? 7.894 -11.658 13.640 1.00 43.44 211 SER A C 1
ATOM 1578 O O . SER A 1 211 ? 7.211 -10.669 13.885 1.00 43.44 211 SER A O 1
ATOM 1580 N N . LEU A 1 212 ? 7.406 -12.901 13.545 1.00 47.09 212 LEU A N 1
ATOM 1581 C CA . LEU A 1 212 ? 6.062 -13.343 13.950 1.00 47.09 212 LEU A CA 1
ATOM 1582 C C . LEU A 1 212 ? 6.061 -13.928 15.361 1.00 47.09 212 LEU A C 1
ATOM 1584 O O . LEU A 1 212 ? 7.052 -14.639 15.673 1.00 47.09 212 LEU A O 1
#

Foldseek 3Di:
DDPVVVVVVVVVVVVVVVVVVVVCCVVVCPDPQVPPVVPPVVPFAQAPKEKEKEFFPAADDDDPDDPPRDPPLVQDDSVNVVVRQVNNNYHYHYDYLVPLVVQCAWDWDDDPNAIEIEHEAEPPDDPVSVQVRLVVVVVVPHPAYEYEYCAPVNCLPHENHAEYEHADPDDDAQDFADRRRHGYHYRDHGSWMKMWMQHPVRRTDIDIDSDD

pLDDT: mean 74.52, std 16.05, range [35.62, 94.5]

Sequence (212 aa):
MSRERIALVIFAACIVLMLTGIGVYLVAGHSWNYAATNIDDATGEMDDYKVILFEGTAIPQSSQVDDKGNRKARTVSLAAAICSYREKGADVFVLDSADFAGYDHPQVFERDGYRIGVVSIDGEDTAKHIQSSFDKLGTRQVNATIAIASDADLMKKTEGVDIIIDRSSSGAVSGGPSAHDAYRVKMPEVGTVAAIVISPSEVVSARTVRSL

Radius of gyration: 21.79 Å; chains: 1; bounding box: 50×66×55 Å